Protein AF-A0A0J7KTN0-F1 (afdb_monomer_lite)

Organism: Lasius niger (NCBI:txid67767)

Structure (mmCIF, N/CA/C/O backbone):
data_AF-A0A0J7KTN0-F1
#
_entry.id   AF-A0A0J7KTN0-F1
#
loop_
_atom_site.group_PDB
_atom_site.id
_atom_site.type_symbol
_atom_site.label_atom_id
_atom_site.label_alt_id
_atom_site.label_comp_id
_atom_site.label_asym_id
_atom_site.label_entity_id
_atom_site.label_seq_id
_atom_site.pdbx_PDB_ins_code
_atom_site.Cartn_x
_atom_site.Cartn_y
_atom_site.Cartn_z
_atom_site.occupancy
_atom_site.B_iso_or_equiv
_atom_site.auth_seq_id
_atom_site.auth_comp_id
_atom_site.auth_asym_id
_atom_site.auth_atom_id
_atom_site.pdbx_PDB_model_num
ATOM 1 N N . MET A 1 1 ? 10.608 22.509 56.787 1.00 49.38 1 MET A N 1
ATOM 2 C CA . MET A 1 1 ? 11.156 21.910 55.552 1.00 49.38 1 MET A CA 1
ATOM 3 C C . MET A 1 1 ? 10.061 21.032 54.962 1.00 49.38 1 MET A C 1
ATOM 5 O O . MET A 1 1 ? 9.678 20.068 55.610 1.00 49.38 1 MET A O 1
ATOM 9 N N . VAL A 1 2 ? 9.468 21.419 53.831 1.00 57.19 2 VAL A N 1
ATOM 10 C CA . VAL A 1 2 ? 8.444 20.605 53.154 1.00 57.19 2 VAL A CA 1
ATOM 11 C C . VAL A 1 2 ? 9.187 19.510 52.393 1.00 57.19 2 VAL A C 1
ATOM 13 O O . VAL A 1 2 ? 10.051 19.826 51.582 1.00 57.19 2 VAL A O 1
ATOM 16 N N . ARG A 1 3 ? 8.917 18.237 52.689 1.00 60.72 3 ARG A N 1
ATOM 17 C CA . ARG A 1 3 ? 9.502 17.101 51.961 1.00 60.72 3 ARG A CA 1
ATOM 18 C C . ARG A 1 3 ? 8.468 16.576 50.969 1.00 60.72 3 ARG A C 1
ATOM 20 O O . ARG A 1 3 ? 7.307 16.430 51.343 1.00 60.72 3 ARG A O 1
ATOM 27 N N . SER A 1 4 ? 8.867 16.307 49.726 1.00 69.12 4 SER A N 1
ATOM 28 C CA . SER A 1 4 ? 7.984 15.635 48.769 1.00 69.12 4 SER A CA 1
ATOM 29 C C . SER A 1 4 ? 7.711 14.207 49.237 1.00 69.12 4 SER A C 1
ATOM 31 O O . SER A 1 4 ? 8.642 13.495 49.613 1.00 69.12 4 SER A O 1
ATOM 33 N N . ALA A 1 5 ? 6.454 13.773 49.180 1.00 80.31 5 ALA A N 1
ATOM 34 C CA . ALA A 1 5 ? 6.109 12.367 49.345 1.00 80.31 5 ALA A CA 1
ATOM 35 C C . ALA A 1 5 ? 6.344 11.650 48.007 1.00 80.31 5 ALA A C 1
ATOM 37 O O . ALA A 1 5 ? 5.484 11.676 47.125 1.00 80.31 5 ALA A O 1
ATOM 38 N N . ALA A 1 6 ? 7.538 11.084 47.845 1.00 84.06 6 ALA A N 1
ATOM 39 C CA . ALA A 1 6 ? 7.910 10.231 46.719 1.00 84.06 6 ALA A CA 1
ATOM 40 C C . ALA A 1 6 ? 7.864 8.757 47.139 1.00 84.06 6 ALA A C 1
ATOM 42 O O . ALA A 1 6 ? 8.011 8.443 48.323 1.00 84.06 6 ALA A O 1
ATOM 43 N N . TYR A 1 7 ? 7.620 7.873 46.181 1.00 88.00 7 TYR A N 1
ATOM 44 C CA . TYR A 1 7 ? 7.572 6.432 46.386 1.00 88.00 7 TYR A CA 1
ATOM 45 C C . TYR A 1 7 ? 8.026 5.717 45.120 1.00 88.00 7 TYR A C 1
ATOM 47 O O . TYR A 1 7 ? 7.717 6.155 44.015 1.00 88.00 7 TYR A O 1
ATOM 55 N N . ASP A 1 8 ? 8.694 4.586 45.306 1.00 89.88 8 ASP A N 1
ATOM 56 C CA . ASP A 1 8 ? 9.273 3.796 44.228 1.00 89.88 8 ASP A CA 1
ATOM 57 C C . ASP A 1 8 ? 8.765 2.354 44.310 1.00 89.88 8 ASP A C 1
ATOM 59 O O . ASP A 1 8 ? 8.598 1.793 45.397 1.00 89.88 8 ASP A O 1
ATOM 63 N N . LEU A 1 9 ? 8.521 1.742 43.154 1.00 88.31 9 LEU A N 1
ATOM 64 C CA . LEU A 1 9 ? 8.242 0.319 43.023 1.00 88.31 9 LEU A CA 1
ATOM 65 C C . LEU A 1 9 ? 9.536 -0.393 42.640 1.00 88.31 9 LEU A C 1
ATOM 67 O O . LEU A 1 9 ? 10.095 -0.149 41.571 1.00 88.31 9 LEU A O 1
ATOM 71 N N . VAL A 1 10 ? 9.990 -1.300 43.500 1.00 90.31 10 VAL A N 1
ATOM 72 C CA . VAL A 1 10 ? 11.227 -2.059 43.299 1.00 90.31 10 VAL A CA 1
ATOM 73 C C . VAL A 1 10 ? 10.896 -3.524 43.038 1.00 90.31 10 VAL A C 1
ATOM 75 O O . VAL A 1 10 ? 10.190 -4.154 43.824 1.00 90.31 10 VAL A O 1
ATOM 78 N N . LEU A 1 11 ? 11.436 -4.075 41.951 1.00 84.94 11 LEU A N 1
ATOM 79 C CA . LEU A 1 11 ? 11.338 -5.484 41.580 1.00 84.94 11 LEU A CA 1
ATOM 80 C C . LEU A 1 11 ? 12.749 -6.061 41.440 1.00 84.94 11 LEU A C 1
ATOM 82 O O . LEU A 1 11 ? 13.551 -5.561 40.657 1.00 84.94 11 LEU A O 1
ATOM 86 N N . ASN A 1 12 ? 13.061 -7.109 42.209 1.00 85.12 12 ASN A N 1
ATOM 87 C CA . ASN A 1 12 ? 14.360 -7.799 42.187 1.00 85.12 12 ASN A CA 1
ATOM 88 C C . ASN A 1 12 ? 15.580 -6.866 42.328 1.00 85.12 12 ASN A C 1
ATOM 90 O O . ASN A 1 12 ? 16.607 -7.069 41.689 1.00 85.12 12 ASN A O 1
ATOM 94 N N . GLY A 1 13 ? 15.467 -5.830 43.165 1.00 86.00 13 GLY A N 1
ATOM 95 C CA . GLY A 1 13 ? 16.542 -4.860 43.399 1.00 86.00 13 GLY A CA 1
ATOM 96 C C . GLY A 1 13 ? 16.632 -3.729 42.368 1.00 86.00 13 GLY A C 1
ATOM 97 O O . GLY A 1 13 ? 17.459 -2.838 42.536 1.00 86.00 13 GLY A O 1
ATOM 98 N N . TYR A 1 14 ? 15.763 -3.713 41.355 1.00 82.38 14 TYR A N 1
ATOM 99 C CA . TYR A 1 14 ? 15.671 -2.642 40.366 1.00 82.38 14 TYR A CA 1
ATOM 100 C C . TYR A 1 14 ? 14.410 -1.803 40.584 1.00 82.38 14 TYR A C 1
ATOM 102 O O . TYR A 1 14 ? 13.310 -2.335 40.720 1.00 82.38 14 TYR A O 1
ATOM 110 N N . GLU A 1 15 ? 14.552 -0.480 40.591 1.00 86.94 15 GLU A N 1
ATOM 111 C CA . GLU A 1 15 ? 13.424 0.459 40.593 1.00 86.94 15 GLU A CA 1
ATOM 112 C C . GLU A 1 15 ? 12.701 0.402 39.242 1.00 86.94 15 GLU A C 1
ATOM 114 O O . GLU A 1 15 ? 13.232 0.898 38.256 1.00 86.94 15 GLU A O 1
ATOM 119 N N . ILE A 1 16 ? 11.508 -0.185 39.167 1.00 88.38 16 ILE A N 1
ATOM 120 C CA . ILE A 1 16 ? 10.749 -0.354 37.914 1.00 88.38 16 ILE A CA 1
ATOM 121 C C . ILE A 1 16 ? 9.678 0.713 37.695 1.00 88.38 16 ILE A C 1
ATOM 123 O O . ILE A 1 16 ? 9.168 0.849 36.583 1.00 88.38 16 ILE A O 1
ATOM 127 N N . ALA A 1 17 ? 9.329 1.474 38.730 1.00 85.50 17 ALA A N 1
ATOM 128 C CA . ALA A 1 17 ? 8.441 2.615 38.601 1.00 85.50 17 ALA A CA 1
ATOM 129 C C . ALA A 1 17 ? 8.718 3.635 39.707 1.00 85.50 17 ALA A C 1
ATOM 131 O O . ALA A 1 17 ? 8.925 3.246 40.853 1.00 85.50 17 ALA A O 1
ATOM 132 N N . GLY A 1 18 ? 8.675 4.918 39.364 1.00 87.81 18 GLY A N 1
ATOM 133 C CA . GLY A 1 18 ? 8.868 6.021 40.303 1.00 87.81 18 GLY A CA 1
ATOM 134 C C . GLY A 1 18 ? 7.622 6.892 40.358 1.00 87.81 18 GLY A C 1
ATOM 135 O O . GLY A 1 18 ? 6.951 7.116 39.344 1.00 87.81 18 GLY A O 1
ATOM 136 N N . GLY A 1 19 ? 7.277 7.376 41.544 1.00 87.62 19 GLY A N 1
ATOM 137 C CA . GLY A 1 19 ? 6.054 8.128 41.761 1.00 87.62 19 GLY A CA 1
ATOM 138 C C . GLY A 1 19 ? 6.167 9.197 42.832 1.00 87.62 19 GLY A C 1
ATOM 139 O O . GLY A 1 19 ? 7.075 9.231 43.660 1.00 87.62 19 GLY A O 1
ATOM 140 N N . SER A 1 20 ? 5.221 10.130 42.800 1.00 88.62 20 SER A N 1
ATOM 141 C CA . SER A 1 20 ? 5.109 11.159 43.832 1.00 88.62 20 SER A CA 1
ATOM 142 C C . SER A 1 20 ? 3.677 11.628 44.008 1.00 88.62 20 SER A C 1
ATOM 144 O O . SER A 1 20 ? 2.864 11.616 43.078 1.00 88.62 20 SER A O 1
ATOM 146 N N . VAL A 1 21 ? 3.375 12.065 45.226 1.00 84.31 21 VAL A N 1
ATOM 147 C CA . VAL A 1 21 ? 2.181 12.852 45.517 1.00 84.31 21 VAL A CA 1
ATOM 148 C C . VAL A 1 21 ? 2.436 14.270 45.021 1.00 84.31 21 VAL A C 1
ATOM 150 O O . VAL A 1 21 ? 3.385 14.933 45.448 1.00 84.31 21 VAL A O 1
ATOM 153 N N . ARG A 1 22 ? 1.601 14.733 44.092 1.00 83.12 22 ARG A N 1
ATOM 154 C CA . ARG A 1 22 ? 1.709 16.085 43.538 1.00 83.12 22 ARG A CA 1
ATOM 155 C C . ARG A 1 22 ? 1.144 17.094 44.533 1.00 83.12 22 ARG A C 1
ATOM 157 O O . ARG A 1 22 ? 0.234 16.777 45.297 1.00 83.12 22 ARG A O 1
ATOM 164 N N . ILE A 1 23 ? 1.671 18.316 44.517 1.00 85.19 23 ILE A N 1
ATOM 165 C CA . ILE A 1 23 ? 1.160 19.403 45.357 1.00 85.19 23 ILE A CA 1
ATOM 166 C C . ILE A 1 23 ? -0.283 19.685 44.939 1.00 85.19 23 ILE A C 1
ATOM 168 O O . ILE A 1 23 ? -0.552 19.995 43.784 1.00 85.19 23 ILE A O 1
ATOM 172 N N . PHE A 1 24 ? -1.203 19.542 45.886 1.00 84.06 24 PHE A N 1
ATOM 173 C CA . PHE A 1 24 ? -2.637 19.773 45.694 1.00 84.06 24 PHE A CA 1
ATOM 174 C C . PHE A 1 24 ? -3.140 20.977 46.511 1.00 84.06 24 PHE A C 1
ATOM 176 O O . PHE A 1 24 ? -4.338 21.229 46.596 1.00 84.06 24 PHE A O 1
ATOM 183 N N . ASN A 1 25 ? -2.225 21.711 47.156 1.00 85.25 25 ASN A N 1
ATOM 184 C CA . ASN A 1 25 ? -2.532 22.832 48.035 1.00 85.25 25 ASN A CA 1
ATOM 185 C C . ASN A 1 25 ? -1.939 24.130 47.474 1.00 85.25 25 ASN A C 1
ATOM 187 O O . ASN A 1 25 ? -0.722 24.245 47.321 1.00 85.25 25 ASN A O 1
ATOM 191 N N . LYS A 1 26 ? -2.807 25.117 47.235 1.00 88.00 26 LYS A N 1
ATOM 192 C CA . LYS A 1 26 ? -2.440 26.425 46.682 1.00 88.00 26 LYS A CA 1
ATOM 193 C C . LYS A 1 26 ? -1.382 27.157 47.503 1.00 88.00 26 LYS A C 1
ATOM 195 O O . LYS A 1 26 ? -0.349 27.527 46.963 1.00 88.00 26 LYS A O 1
ATOM 200 N N . VAL A 1 27 ? -1.611 27.292 48.810 1.00 88.38 27 VAL A N 1
ATOM 201 C CA . VAL A 1 27 ? -0.705 28.006 49.727 1.00 88.38 27 VAL A CA 1
ATOM 202 C C . VAL A 1 27 ? 0.684 27.371 49.719 1.00 88.38 27 VAL A C 1
ATOM 204 O O . VAL A 1 27 ? 1.701 28.055 49.802 1.00 88.38 27 VAL A O 1
ATOM 207 N N . LEU A 1 28 ? 0.741 26.043 49.617 1.00 87.25 28 LEU A N 1
ATOM 208 C CA . LEU A 1 28 ? 2.000 25.326 49.514 1.00 87.25 28 LEU A CA 1
ATOM 209 C C . LEU A 1 28 ? 2.697 25.574 48.167 1.00 87.25 28 LEU A C 1
ATOM 211 O O . LEU A 1 28 ? 3.909 25.773 48.151 1.00 87.25 28 LEU A O 1
ATOM 215 N N . GLN A 1 29 ? 1.949 25.582 47.062 1.00 88.44 29 GLN A N 1
ATOM 216 C CA . GLN A 1 29 ? 2.489 25.859 45.730 1.00 88.44 29 GLN A CA 1
ATOM 217 C C . GLN A 1 29 ? 3.027 27.295 45.615 1.00 88.44 29 GLN A C 1
ATOM 219 O O . GLN A 1 29 ? 4.119 27.493 45.088 1.00 88.44 29 GLN A O 1
ATOM 224 N N . GLU A 1 30 ? 2.309 28.282 46.154 1.00 87.88 30 GLU A N 1
ATOM 225 C CA . GLU A 1 30 ? 2.726 29.692 46.177 1.00 87.88 30 GLU A CA 1
ATOM 226 C C . GLU A 1 30 ? 4.026 29.876 46.968 1.00 87.88 30 GLU A C 1
ATOM 228 O O . GLU A 1 30 ? 4.979 30.465 46.461 1.00 87.88 30 GLU A O 1
ATOM 233 N N . LYS A 1 31 ? 4.140 29.250 48.147 1.00 88.44 31 LYS A N 1
ATOM 234 C CA . LYS A 1 31 ? 5.395 29.236 48.920 1.00 88.44 31 LYS A CA 1
ATOM 235 C C . LYS A 1 31 ? 6.557 28.597 48.162 1.00 88.44 31 LYS A C 1
ATOM 237 O O . LYS A 1 31 ? 7.704 28.993 48.344 1.00 88.44 31 LYS A O 1
ATOM 242 N N . ILE A 1 32 ? 6.290 27.587 47.334 1.00 86.44 32 ILE A N 1
ATOM 243 C CA . ILE A 1 32 ? 7.327 26.973 46.498 1.00 86.44 32 ILE A CA 1
ATOM 244 C C . ILE A 1 32 ? 7.772 27.945 45.405 1.00 86.44 32 ILE A C 1
ATOM 246 O O . ILE A 1 32 ? 8.971 28.067 45.173 1.00 86.44 32 ILE A O 1
ATOM 250 N N . PHE A 1 33 ? 6.851 28.681 44.780 1.00 89.19 33 PHE A N 1
ATOM 251 C CA . PHE A 1 33 ? 7.206 29.719 43.811 1.00 89.19 33 PHE A CA 1
ATOM 252 C C . PHE A 1 33 ? 8.030 30.855 44.432 1.00 89.19 33 PHE A C 1
ATOM 254 O O . PHE A 1 33 ? 9.007 31.283 43.816 1.00 89.19 33 PHE A O 1
ATOM 261 N N . GLU A 1 34 ? 7.713 31.268 45.663 1.00 86.31 34 GLU A N 1
ATOM 262 C CA . GLU A 1 34 ? 8.521 32.228 46.429 1.00 86.31 34 GLU A CA 1
ATOM 263 C C . GLU A 1 34 ? 9.949 31.709 46.662 1.00 86.31 34 GLU A C 1
ATOM 265 O O . GLU A 1 34 ? 10.917 32.416 46.390 1.00 86.31 34 GLU A O 1
ATOM 270 N N . ILE A 1 35 ? 10.101 30.453 47.103 1.00 88.19 35 ILE A N 1
ATOM 271 C CA . ILE A 1 35 ? 11.418 29.827 47.330 1.00 88.19 35 ILE A CA 1
ATOM 272 C C . ILE A 1 35 ? 12.225 29.719 46.026 1.00 88.19 35 ILE A C 1
ATOM 274 O O . ILE A 1 35 ? 13.449 29.850 46.043 1.00 88.19 35 ILE A O 1
ATOM 278 N N . LEU A 1 36 ? 11.552 29.491 44.896 1.00 86.31 36 LEU A N 1
ATOM 279 C CA . LEU A 1 36 ? 12.167 29.437 43.568 1.00 86.31 36 LEU A CA 1
ATOM 280 C C . LEU A 1 36 ? 12.477 30.828 42.982 1.00 86.31 36 LEU A C 1
ATOM 282 O O . LEU A 1 36 ? 12.984 30.903 41.864 1.00 86.31 36 LEU A O 1
ATOM 286 N N . ASN A 1 37 ? 12.208 31.917 43.716 1.00 89.12 37 ASN A N 1
ATOM 287 C CA . ASN A 1 37 ? 12.382 33.305 43.272 1.00 89.12 37 ASN A CA 1
ATOM 288 C C . ASN A 1 37 ? 11.657 33.619 41.950 1.00 89.12 37 ASN A C 1
ATOM 290 O O . ASN A 1 37 ? 12.141 34.405 41.130 1.00 89.12 37 ASN A O 1
ATOM 294 N N . LEU A 1 38 ? 10.494 33.004 41.720 1.00 87.75 38 LEU A N 1
ATOM 295 C CA . LEU A 1 38 ? 9.679 33.315 40.550 1.00 87.75 38 LEU A CA 1
ATOM 296 C C . LEU A 1 38 ? 8.939 34.636 40.773 1.00 87.75 38 LEU A C 1
ATOM 298 O O . LEU A 1 38 ? 8.275 34.838 41.786 1.00 87.75 38 LEU A O 1
ATOM 302 N N . ASN A 1 39 ? 9.042 35.548 39.807 1.00 88.06 39 ASN A N 1
ATOM 303 C CA . ASN A 1 39 ? 8.317 36.816 39.845 1.00 88.06 39 ASN A CA 1
ATOM 304 C C . ASN A 1 39 ? 6.801 36.570 39.739 1.00 88.06 39 ASN A C 1
ATOM 306 O O . ASN A 1 39 ? 6.373 35.762 38.912 1.00 88.06 39 ASN A O 1
ATOM 310 N N . GLN A 1 40 ? 5.995 37.321 40.494 1.00 84.50 40 GLN A N 1
ATOM 311 C CA . GLN A 1 40 ? 4.532 37.221 40.477 1.00 84.50 40 GLN A CA 1
ATOM 312 C C . GLN A 1 40 ? 3.931 37.330 39.065 1.00 84.50 40 GLN A C 1
ATOM 314 O O . GLN A 1 40 ? 3.071 36.538 38.707 1.00 84.50 40 GLN A O 1
ATOM 319 N N . ASN A 1 41 ? 4.457 38.207 38.204 1.00 85.69 41 ASN A N 1
ATOM 320 C CA . ASN A 1 41 ? 4.001 38.323 36.814 1.00 85.69 41 ASN A CA 1
ATOM 321 C C . ASN A 1 41 ? 4.234 37.037 35.998 1.00 85.69 41 ASN A C 1
ATOM 323 O O . ASN A 1 41 ? 3.463 36.727 35.091 1.00 85.69 41 ASN A O 1
ATOM 327 N N . ILE A 1 42 ? 5.309 36.293 36.286 1.00 85.06 42 ILE A N 1
ATOM 328 C CA . ILE A 1 42 ? 5.601 35.002 35.640 1.00 85.06 42 ILE A CA 1
ATOM 329 C C . ILE A 1 42 ? 4.665 33.932 36.196 1.00 85.06 42 ILE A C 1
ATOM 331 O O . ILE A 1 42 ? 4.120 33.145 35.423 1.00 85.06 42 ILE A O 1
ATOM 335 N N . VAL A 1 43 ? 4.457 33.935 37.514 1.00 87.50 43 VAL A N 1
ATOM 336 C CA . VAL A 1 43 ? 3.534 33.025 38.197 1.00 87.50 43 VAL A CA 1
ATOM 337 C C . VAL A 1 43 ? 2.120 33.184 37.649 1.00 87.50 43 VAL A C 1
ATOM 339 O O . VAL A 1 43 ? 1.536 32.202 37.203 1.00 87.50 43 VAL A O 1
ATOM 342 N N . ASP A 1 44 ? 1.608 34.408 37.574 1.00 86.75 44 ASP A N 1
ATOM 343 C CA . ASP A 1 44 ? 0.256 34.683 37.092 1.00 86.75 44 ASP A CA 1
ATOM 344 C C . ASP A 1 44 ? 0.101 34.310 35.611 1.00 86.75 44 ASP A C 1
ATOM 346 O O . ASP A 1 44 ? -0.891 33.697 35.218 1.00 86.75 44 ASP A O 1
ATOM 350 N N . LYS A 1 45 ? 1.109 34.606 34.777 1.00 89.38 45 LYS A N 1
ATOM 351 C CA . LYS A 1 45 ? 1.045 34.341 33.333 1.00 89.38 45 LYS A CA 1
ATOM 352 C C . LYS A 1 45 ? 1.195 32.861 32.971 1.00 89.38 45 LYS A C 1
ATOM 354 O O . LYS A 1 45 ? 0.536 32.405 32.043 1.00 89.38 45 LYS A O 1
ATOM 359 N N . GLN A 1 46 ? 2.087 32.129 33.641 1.00 88.00 46 GLN A N 1
ATOM 360 C CA . GLN A 1 46 ? 2.400 30.735 33.290 1.00 88.00 46 GLN A CA 1
ATOM 361 C C . GLN A 1 46 ? 1.674 29.712 34.159 1.00 88.00 46 GLN A C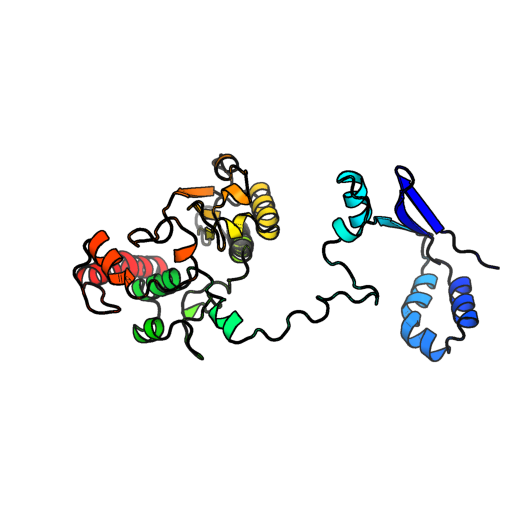 1
ATOM 363 O O . GLN A 1 46 ? 1.424 28.603 33.703 1.00 88.00 46 GLN A O 1
ATOM 368 N N . PHE A 1 47 ? 1.340 30.065 35.399 1.00 89.25 47 PHE A N 1
ATOM 369 C CA . PHE A 1 47 ? 0.763 29.150 36.383 1.00 89.25 47 PHE A CA 1
ATOM 370 C C . PHE A 1 47 ? -0.539 29.682 36.997 1.00 89.25 47 PHE A C 1
ATOM 372 O O . PHE A 1 47 ? -1.124 28.999 37.834 1.00 89.25 47 PHE A O 1
ATOM 379 N N . GLY A 1 48 ? -1.037 30.853 36.578 1.00 85.69 48 GLY A N 1
ATOM 380 C CA . GLY A 1 48 ? -2.271 31.443 37.105 1.00 85.69 48 GLY A CA 1
ATOM 381 C C . GLY A 1 48 ? -3.476 30.518 36.950 1.00 85.69 48 GLY A C 1
ATOM 382 O O . GLY A 1 48 ? -4.189 30.284 37.920 1.00 85.69 48 GLY A O 1
ATOM 383 N N . PHE A 1 49 ? -3.629 29.885 35.781 1.00 87.62 49 PHE A N 1
ATOM 384 C CA . PHE A 1 49 ? -4.686 28.891 35.543 1.00 87.62 49 PHE A CA 1
ATOM 385 C C . PHE A 1 49 ? -4.590 27.690 36.503 1.00 87.62 49 PHE A C 1
ATOM 387 O O . PHE A 1 49 ? -5.600 27.151 36.952 1.00 87.62 49 PHE A O 1
ATOM 394 N N . PHE A 1 50 ? -3.368 27.279 36.852 1.00 82.12 50 PHE A N 1
ATOM 395 C CA . PHE A 1 50 ? -3.102 26.157 37.749 1.00 82.12 50 PHE A CA 1
ATOM 396 C C . PHE A 1 50 ? -3.380 26.528 39.214 1.00 82.12 50 PHE A C 1
ATOM 398 O O . PHE A 1 50 ? -3.975 25.747 39.955 1.00 82.12 50 PHE A O 1
ATOM 405 N N . LEU A 1 51 ? -3.020 27.748 39.627 1.00 87.56 51 LEU A N 1
ATOM 406 C CA . LEU A 1 51 ? -3.346 28.283 40.952 1.00 87.56 51 LEU A CA 1
ATOM 407 C C . LEU A 1 51 ? -4.844 28.556 41.123 1.00 87.56 51 LEU A C 1
ATOM 409 O O . LEU A 1 51 ? -5.368 28.428 42.233 1.00 87.56 51 LEU A O 1
ATOM 413 N N . GLU A 1 52 ? -5.536 28.929 40.047 1.00 88.06 52 GLU A N 1
ATOM 414 C CA . GLU A 1 52 ? -6.989 29.073 40.038 1.00 88.06 52 GLU A CA 1
ATOM 415 C C . GLU A 1 52 ? -7.675 27.715 40.213 1.00 88.06 52 GLU A C 1
ATOM 417 O O . GLU A 1 52 ? -8.585 27.599 41.031 1.00 88.06 52 GLU A O 1
ATOM 422 N N . ALA A 1 53 ? -7.181 26.666 39.543 1.00 84.12 53 ALA A N 1
ATOM 423 C CA . ALA A 1 53 ? -7.710 25.307 39.664 1.00 84.12 53 ALA A CA 1
ATOM 424 C C . ALA A 1 53 ? -7.740 24.803 41.122 1.00 84.12 53 ALA A C 1
ATOM 426 O O . ALA A 1 53 ? -8.706 24.161 41.533 1.00 84.12 53 ALA A O 1
ATOM 427 N N . PHE A 1 54 ? -6.741 25.153 41.945 1.00 86.50 54 PHE A N 1
ATOM 428 C CA . PHE A 1 54 ? -6.743 24.799 43.370 1.00 86.50 54 PHE A CA 1
ATOM 429 C C . PHE A 1 54 ? -7.897 25.421 44.169 1.00 86.50 54 PHE A C 1
ATOM 431 O O . PHE A 1 54 ? -8.305 24.836 45.174 1.00 86.50 54 PHE A O 1
ATOM 438 N N . ASN A 1 55 ? -8.442 26.568 43.746 1.00 84.75 55 ASN A N 1
ATOM 439 C CA . ASN A 1 55 ? -9.572 27.208 44.431 1.00 84.75 55 ASN A CA 1
ATOM 440 C C . ASN A 1 55 ? -10.869 26.394 44.301 1.00 84.75 55 ASN A C 1
ATOM 442 O O . ASN A 1 55 ? -11.745 26.510 45.154 1.00 84.75 55 ASN A O 1
ATOM 446 N N . TYR A 1 56 ? -10.988 25.568 43.259 1.00 86.12 56 TYR A N 1
ATOM 447 C CA . TYR A 1 56 ? -12.164 24.728 43.016 1.00 86.12 56 TYR A CA 1
ATOM 448 C C . TYR A 1 56 ? -12.104 23.377 43.751 1.00 86.12 56 TYR A C 1
ATOM 450 O O . TYR A 1 56 ? -13.058 22.606 43.699 1.00 86.12 56 TYR A O 1
ATOM 458 N N . GLY A 1 57 ? -11.012 23.112 44.479 1.00 78.12 57 GLY A N 1
ATOM 459 C CA . GLY A 1 57 ? -10.791 21.877 45.226 1.00 78.12 57 GLY A CA 1
ATOM 460 C C . GLY A 1 57 ? -10.176 20.782 44.357 1.00 78.12 57 GLY A C 1
ATOM 461 O O . GLY A 1 57 ? -10.842 20.187 43.516 1.00 78.12 57 GLY A O 1
ATOM 462 N N . ILE A 1 58 ? -8.896 20.481 44.596 1.00 78.69 58 ILE A N 1
ATOM 463 C CA . ILE A 1 58 ? -8.194 19.371 43.941 1.00 78.69 58 ILE A CA 1
ATOM 464 C C . ILE A 1 58 ? -7.980 18.258 44.971 1.00 78.69 58 ILE A C 1
ATOM 466 O O . ILE A 1 58 ? -7.350 18.508 46.005 1.00 78.69 58 ILE A O 1
ATOM 470 N N . PRO A 1 59 ? -8.499 17.038 44.739 1.00 80.75 59 PRO A N 1
ATOM 471 C CA . PRO A 1 59 ? -8.255 15.928 45.645 1.00 80.75 59 PRO A CA 1
ATOM 472 C C . PRO A 1 59 ? -6.759 15.573 45.660 1.00 80.75 59 PRO A C 1
ATOM 474 O O . PRO A 1 59 ? -6.086 15.702 44.633 1.00 80.75 59 PRO A O 1
ATOM 477 N N . PRO A 1 60 ? -6.216 15.093 46.794 1.00 81.75 60 PRO A N 1
ATOM 478 C CA . PRO A 1 60 ? -4.861 14.567 46.832 1.00 81.75 60 PRO A CA 1
ATOM 479 C C . PRO A 1 60 ? -4.682 13.483 45.768 1.00 81.75 60 PRO A C 1
ATOM 481 O O . PRO A 1 60 ? -5.361 12.459 45.778 1.00 81.75 60 PRO A O 1
ATOM 484 N N . HIS A 1 61 ? -3.757 13.727 44.851 1.00 79.31 61 HIS A N 1
ATOM 485 C CA . HIS A 1 61 ? -3.437 12.830 43.749 1.00 79.31 61 HIS A CA 1
ATOM 486 C C . HIS A 1 61 ? -1.951 12.493 43.740 1.00 79.31 61 HIS A C 1
ATOM 488 O O . HIS A 1 61 ? -1.085 13.318 44.062 1.00 79.31 61 HIS A O 1
ATOM 494 N N . ALA A 1 62 ? -1.665 11.260 43.351 1.00 82.56 62 ALA A N 1
ATOM 495 C CA . ALA A 1 62 ? -0.323 10.754 43.187 1.00 82.56 62 ALA A CA 1
ATOM 496 C C . ALA A 1 62 ? -0.238 10.036 41.842 1.00 82.56 62 ALA A C 1
ATOM 498 O O . ALA A 1 62 ? -1.206 9.415 41.409 1.00 82.56 62 ALA A O 1
ATOM 499 N N . GLY A 1 63 ? 0.904 10.161 41.176 1.00 81.50 63 GLY A N 1
ATOM 500 C CA . GLY A 1 63 ? 1.171 9.466 39.922 1.00 81.50 63 GLY A CA 1
ATOM 501 C C . GLY A 1 63 ? 2.376 8.558 40.079 1.00 81.50 63 GLY A C 1
ATOM 502 O O . GLY A 1 63 ? 3.338 8.943 40.744 1.00 81.50 63 GLY A O 1
ATOM 503 N N . ILE A 1 64 ? 2.318 7.393 39.440 1.00 83.94 64 ILE A N 1
ATOM 504 C CA . ILE A 1 64 ? 3.441 6.475 39.284 1.00 83.94 64 ILE A CA 1
ATOM 505 C C . ILE A 1 64 ? 3.706 6.290 37.790 1.00 83.94 64 ILE A C 1
ATOM 507 O O . ILE A 1 64 ? 2.767 6.123 37.013 1.00 83.94 64 ILE A O 1
ATOM 511 N N . ALA A 1 65 ? 4.969 6.365 37.383 1.00 82.50 65 ALA A N 1
ATOM 512 C CA . ALA A 1 65 ? 5.388 6.142 36.007 1.00 82.50 65 ALA A CA 1
ATOM 513 C C . ALA A 1 65 ? 6.253 4.886 35.949 1.00 82.50 65 ALA A C 1
ATOM 515 O O . ALA A 1 65 ? 7.266 4.796 36.643 1.00 82.50 65 ALA A O 1
ATOM 516 N N . PHE A 1 66 ? 5.847 3.921 35.126 1.00 84.19 66 PHE A N 1
ATOM 517 C CA . PHE A 1 66 ? 6.627 2.713 34.887 1.00 84.19 66 PHE A CA 1
ATOM 518 C C . PHE A 1 66 ? 7.786 3.013 33.941 1.00 84.19 66 PHE A C 1
ATOM 520 O O . PHE A 1 66 ? 7.594 3.580 32.866 1.00 84.19 66 PHE A O 1
ATOM 527 N N . GLY A 1 67 ? 8.987 2.592 34.327 1.00 84.19 67 GLY A N 1
ATOM 528 C CA . GLY A 1 67 ? 10.140 2.556 33.438 1.00 84.19 67 GLY A CA 1
ATOM 529 C C . GLY A 1 67 ? 10.049 1.323 32.552 1.00 84.19 67 GLY A C 1
ATOM 530 O O . GLY A 1 67 ? 10.652 0.301 32.881 1.00 84.19 67 GLY A O 1
ATOM 531 N N . LEU A 1 68 ? 9.281 1.406 31.460 1.00 85.19 68 LEU A N 1
ATOM 532 C CA . LEU A 1 68 ? 9.043 0.279 30.552 1.00 85.19 68 LEU A CA 1
ATOM 533 C C . LEU A 1 68 ? 10.361 -0.343 30.077 1.00 85.19 68 LEU A C 1
ATOM 535 O O . LEU A 1 68 ? 10.521 -1.554 30.165 1.00 85.19 68 LEU A O 1
ATOM 539 N N . ASP A 1 69 ? 11.345 0.474 29.703 1.00 82.50 69 ASP A N 1
ATOM 540 C CA . ASP A 1 69 ? 12.647 -0.016 29.239 1.00 82.50 69 ASP A CA 1
ATOM 541 C C . ASP A 1 69 ? 13.364 -0.845 30.311 1.00 82.50 69 ASP A C 1
ATOM 543 O O . ASP A 1 69 ? 13.989 -1.862 30.021 1.00 82.50 69 ASP A O 1
ATOM 547 N N . ARG A 1 70 ? 13.244 -0.446 31.581 1.00 82.31 70 ARG A N 1
ATOM 548 C CA . ARG A 1 70 ? 13.844 -1.164 32.710 1.00 82.31 70 ARG A CA 1
ATOM 549 C C . ARG A 1 70 ? 13.076 -2.435 33.048 1.00 82.31 70 ARG A C 1
ATOM 551 O O . ARG A 1 70 ? 13.681 -3.422 33.449 1.00 82.31 70 ARG A O 1
ATOM 558 N N . PHE A 1 71 ? 11.761 -2.423 32.866 1.00 86.38 71 PHE A N 1
ATOM 559 C CA . PHE A 1 71 ? 10.946 -3.624 32.976 1.00 86.38 71 PHE A CA 1
ATOM 560 C C . PHE A 1 71 ? 11.335 -4.646 31.898 1.00 86.38 71 PHE A C 1
ATOM 562 O O . PHE A 1 71 ? 11.586 -5.804 32.222 1.00 86.38 71 PHE A O 1
ATOM 569 N N . ILE A 1 72 ? 11.500 -4.203 30.646 1.00 85.62 72 ILE A N 1
ATOM 570 C CA . ILE A 1 72 ? 11.989 -5.040 29.544 1.00 85.62 72 ILE A CA 1
ATOM 571 C C . ILE A 1 72 ? 13.414 -5.537 29.810 1.00 85.62 72 ILE A C 1
ATOM 573 O O . ILE A 1 72 ? 13.653 -6.726 29.651 1.00 85.62 72 ILE A O 1
ATOM 577 N N . MET A 1 73 ? 14.329 -4.688 30.294 1.00 88.88 73 MET A N 1
ATOM 578 C CA . MET A 1 73 ? 15.696 -5.084 30.679 1.00 88.88 73 MET A CA 1
ATOM 579 C C . MET A 1 73 ? 15.698 -6.274 31.651 1.00 88.88 73 MET A C 1
ATOM 581 O O . MET A 1 73 ? 16.464 -7.219 31.479 1.00 88.88 73 MET A O 1
ATOM 585 N N . ILE A 1 74 ? 14.825 -6.241 32.667 1.00 86.50 74 ILE A N 1
ATOM 586 C CA . ILE A 1 74 ? 14.693 -7.327 33.649 1.00 86.50 74 ILE A CA 1
ATOM 587 C C . ILE A 1 74 ? 14.133 -8.590 32.984 1.00 86.50 74 ILE A C 1
ATOM 589 O O . ILE A 1 74 ? 14.642 -9.680 33.236 1.00 86.50 74 ILE A O 1
ATOM 593 N N . LEU A 1 75 ? 13.111 -8.459 32.130 1.00 87.94 75 LEU A N 1
ATOM 594 C CA . LEU A 1 75 ? 12.511 -9.593 31.417 1.00 87.94 75 LEU A CA 1
ATOM 595 C C . LEU A 1 75 ? 13.482 -10.260 30.434 1.00 87.94 75 LEU A C 1
ATOM 597 O O . LEU A 1 75 ? 13.438 -11.477 30.274 1.00 87.94 75 LEU A O 1
ATOM 601 N N . THR A 1 76 ? 14.360 -9.486 29.796 1.00 86.12 76 THR A N 1
ATOM 602 C CA . THR A 1 76 ? 15.359 -9.987 28.841 1.00 86.12 76 THR A CA 1
ATOM 603 C C . THR A 1 76 ? 16.678 -10.387 29.502 1.00 86.12 76 THR A C 1
ATOM 605 O O . THR A 1 76 ? 17.584 -10.850 28.813 1.00 86.12 76 THR A O 1
ATOM 608 N N . ASN A 1 77 ? 16.794 -10.243 30.828 1.00 87.75 77 ASN A N 1
ATOM 609 C CA . ASN A 1 77 ? 18.020 -10.486 31.591 1.00 87.75 77 ASN A CA 1
ATOM 610 C C . ASN A 1 77 ? 19.233 -9.692 31.054 1.00 87.75 77 ASN A C 1
ATOM 612 O O . ASN A 1 77 ? 20.368 -10.175 31.078 1.00 87.75 77 ASN A O 1
ATOM 616 N N . SER A 1 78 ? 18.995 -8.474 30.557 1.00 83.88 78 SER A N 1
ATOM 617 C CA . SER A 1 78 ? 20.066 -7.555 30.169 1.00 83.88 78 SER A CA 1
ATOM 618 C C . SER A 1 78 ? 20.682 -6.889 31.405 1.00 83.88 78 SER A C 1
ATOM 620 O O . SER A 1 78 ? 20.011 -6.590 32.394 1.00 83.88 78 SER A O 1
ATOM 622 N N . SER A 1 79 ? 21.989 -6.633 31.342 1.00 83.31 79 SER A N 1
ATOM 623 C CA . SER A 1 79 ? 22.733 -5.905 32.372 1.00 83.31 79 SER A CA 1
ATOM 624 C C . SER A 1 79 ? 22.645 -4.381 32.220 1.00 83.31 79 SER A C 1
ATOM 626 O O . SER A 1 79 ? 23.075 -3.654 33.119 1.00 83.31 79 SER A O 1
ATOM 628 N N . SER A 1 80 ? 22.097 -3.885 31.107 1.00 80.62 80 SER A N 1
ATOM 629 C CA . SER A 1 80 ? 22.074 -2.471 30.745 1.00 80.62 80 SER A CA 1
ATOM 630 C C . SER A 1 80 ? 20.727 -2.078 30.145 1.00 80.62 80 SER A C 1
ATOM 632 O O . SER A 1 80 ? 20.311 -2.577 29.107 1.00 80.62 80 SER A O 1
ATOM 634 N N . ILE A 1 81 ? 20.083 -1.068 30.735 1.00 76.56 81 ILE A N 1
ATOM 635 C CA . ILE A 1 81 ? 18.832 -0.501 30.205 1.00 76.56 81 ILE A CA 1
ATOM 636 C C . ILE A 1 81 ? 18.996 0.038 28.773 1.00 76.56 81 ILE A C 1
ATOM 638 O O . ILE A 1 81 ? 18.028 0.132 28.033 1.00 76.56 81 ILE A O 1
ATOM 642 N N . ARG A 1 82 ? 20.222 0.374 28.345 1.00 71.06 82 ARG A N 1
ATOM 643 C CA . ARG A 1 82 ? 20.482 0.824 26.966 1.00 71.06 82 ARG A CA 1
ATOM 644 C C . ARG A 1 82 ? 20.194 -0.256 25.927 1.00 71.06 82 ARG A C 1
ATOM 646 O O . ARG A 1 82 ? 19.949 0.097 24.783 1.00 71.06 82 ARG A O 1
ATOM 653 N N . ASP A 1 83 ? 20.193 -1.523 26.330 1.00 73.88 83 ASP A N 1
ATOM 654 C CA . ASP A 1 83 ? 19.929 -2.648 25.435 1.00 73.88 83 ASP A CA 1
ATOM 655 C C . ASP A 1 83 ? 18.421 -2.865 25.222 1.00 73.88 83 ASP A C 1
ATOM 657 O O . ASP A 1 83 ? 18.023 -3.659 24.376 1.00 73.88 83 ASP A O 1
ATOM 661 N N . SER A 1 84 ? 17.575 -2.177 25.997 1.00 75.56 84 SER A N 1
ATOM 662 C CA . SER A 1 84 ? 16.112 -2.272 25.943 1.00 75.56 84 SER A CA 1
ATOM 663 C C . SER A 1 84 ? 15.408 -0.939 25.668 1.00 75.56 84 SER A C 1
ATOM 665 O O . SER A 1 84 ? 14.191 -0.934 25.497 1.00 75.56 84 SER A O 1
ATOM 667 N N . ILE A 1 85 ? 16.143 0.179 25.613 1.00 72.06 85 ILE A N 1
ATOM 668 C CA . ILE A 1 85 ? 15.604 1.492 25.238 1.00 72.06 85 ILE A CA 1
ATOM 669 C C . ILE A 1 85 ? 15.511 1.576 23.713 1.00 72.06 85 ILE A C 1
ATOM 671 O O . ILE A 1 85 ? 16.528 1.510 23.027 1.00 72.06 85 ILE A O 1
ATOM 675 N N . ALA A 1 86 ? 14.305 1.817 23.194 1.00 56.72 86 ALA A N 1
ATOM 676 C CA . ALA A 1 86 ? 14.064 1.965 21.754 1.00 56.72 86 ALA A CA 1
ATOM 677 C C . ALA A 1 86 ? 14.854 3.130 21.118 1.00 56.72 86 ALA A C 1
ATOM 679 O O . ALA A 1 86 ? 15.317 3.021 19.986 1.00 56.72 86 ALA A O 1
ATOM 680 N N . PHE A 1 87 ? 15.050 4.227 21.863 1.00 66.19 87 PHE A N 1
ATOM 681 C CA . PHE A 1 87 ? 15.761 5.432 21.411 1.00 66.19 87 PHE A CA 1
ATOM 682 C C . PHE A 1 87 ? 16.844 5.846 22.419 1.00 66.19 87 PHE A C 1
ATOM 684 O O . PHE A 1 87 ? 16.614 6.684 23.301 1.00 66.19 87 PHE A O 1
ATOM 691 N N . PRO A 1 88 ? 18.024 5.204 22.384 1.00 59.56 88 PRO A N 1
ATOM 692 C CA . PRO A 1 88 ? 19.047 5.424 23.392 1.00 59.56 88 PRO A CA 1
ATOM 693 C C . PRO A 1 88 ? 19.609 6.844 23.281 1.00 59.56 88 PRO A C 1
ATOM 695 O O . PRO A 1 88 ? 20.220 7.231 22.286 1.00 59.56 88 PRO A O 1
ATOM 698 N N . LYS A 1 89 ? 19.438 7.629 24.348 1.00 60.91 89 LYS A N 1
ATOM 699 C CA . LYS A 1 89 ? 20.064 8.949 24.466 1.00 60.91 89 LYS A CA 1
ATOM 700 C C . LYS A 1 89 ? 21.579 8.804 24.561 1.00 60.91 89 LYS A C 1
ATOM 702 O O . LYS A 1 89 ? 22.092 7.910 25.241 1.00 60.91 89 LYS A O 1
ATOM 707 N N . ASN A 1 90 ? 22.304 9.724 23.934 1.00 65.38 90 ASN A N 1
ATOM 708 C CA . ASN A 1 90 ? 23.751 9.791 24.099 1.00 65.38 90 ASN A CA 1
ATOM 709 C C . ASN A 1 90 ? 24.130 10.266 25.520 1.00 65.38 90 ASN A C 1
ATOM 711 O O . ASN A 1 90 ? 23.282 10.653 26.327 1.00 65.38 90 ASN A O 1
ATOM 715 N N . ASN A 1 91 ? 25.427 10.269 25.839 1.00 67.75 91 ASN A N 1
ATOM 716 C CA . ASN A 1 91 ? 25.921 10.703 27.154 1.00 67.75 91 ASN A CA 1
ATOM 717 C C . ASN A 1 91 ? 25.605 12.179 27.486 1.00 67.75 91 ASN A C 1
ATOM 719 O O . ASN A 1 91 ? 25.732 12.578 28.639 1.00 67.75 91 ASN A O 1
ATOM 723 N N . SER A 1 92 ? 25.180 12.978 26.504 1.00 66.94 92 SER A N 1
ATOM 724 C CA . SER A 1 92 ? 24.718 14.359 26.679 1.00 66.94 92 SER A CA 1
ATOM 725 C C . SER A 1 92 ? 23.202 14.461 26.906 1.00 66.94 92 SER A C 1
ATOM 727 O O . SER A 1 92 ? 22.675 15.567 26.974 1.00 66.94 92 SER A O 1
ATOM 729 N N . GLY A 1 93 ? 22.489 13.333 27.021 1.00 52.81 93 GLY A N 1
ATOM 730 C CA . GLY A 1 93 ? 21.040 13.300 27.238 1.00 52.81 93 GLY A CA 1
ATOM 731 C C . GLY A 1 93 ? 20.216 13.679 26.006 1.00 52.81 93 GLY A C 1
ATOM 732 O O . GLY A 1 93 ? 19.016 13.923 26.135 1.00 52.81 93 GLY A O 1
ATOM 733 N N . ILE A 1 94 ? 20.847 13.725 24.830 1.00 56.53 94 ILE A N 1
ATOM 734 C CA . ILE A 1 94 ? 20.208 14.060 23.558 1.00 56.53 94 ILE A CA 1
ATOM 735 C C . ILE A 1 94 ? 19.740 12.766 22.900 1.00 56.53 94 ILE A C 1
ATOM 737 O O . ILE A 1 94 ? 20.513 11.812 22.774 1.00 56.53 94 ILE A O 1
ATOM 741 N N . ASP A 1 95 ? 18.478 12.749 22.483 1.00 57.72 95 ASP A N 1
ATOM 742 C CA . ASP A 1 95 ? 17.964 11.739 21.566 1.00 57.72 95 ASP A CA 1
ATOM 743 C C . ASP A 1 95 ? 18.450 12.083 20.146 1.00 57.72 95 ASP A C 1
ATOM 745 O O . ASP A 1 95 ? 18.246 13.193 19.648 1.00 57.72 95 ASP A O 1
ATOM 749 N N . LEU A 1 96 ? 19.149 11.151 19.501 1.00 57.09 96 LEU A N 1
ATOM 750 C CA . LEU A 1 96 ? 19.717 11.362 18.168 1.00 57.09 96 LEU A CA 1
ATOM 751 C C . LEU A 1 96 ? 18.633 11.552 17.094 1.00 57.09 96 LEU A C 1
ATOM 753 O O . LEU A 1 96 ? 18.912 12.151 16.058 1.00 57.09 96 LEU A O 1
ATOM 757 N N . LEU A 1 97 ? 17.399 11.115 17.362 1.00 51.44 97 LEU A N 1
ATOM 758 C CA . LEU A 1 97 ? 16.254 11.259 16.467 1.00 51.44 97 LEU A CA 1
ATOM 759 C C . LEU A 1 97 ? 15.477 12.565 16.669 1.00 51.44 97 LEU A C 1
ATOM 761 O O . LEU A 1 97 ? 14.557 12.840 15.907 1.00 51.44 97 LEU A O 1
ATOM 765 N N . THR A 1 98 ? 15.847 13.424 17.629 1.00 54.00 98 THR A N 1
ATOM 766 C CA . THR A 1 98 ? 15.137 14.706 17.853 1.00 54.00 98 THR A CA 1
ATOM 767 C C . THR A 1 98 ? 15.216 15.664 16.651 1.00 54.00 98 THR A C 1
ATOM 769 O O . THR A 1 98 ? 14.433 16.603 16.564 1.00 54.00 98 THR A O 1
ATOM 772 N N . ASN A 1 99 ? 16.150 15.432 15.722 1.00 45.50 99 ASN A N 1
ATOM 773 C CA . ASN A 1 99 ? 16.280 16.176 14.464 1.00 45.50 99 ASN A CA 1
ATOM 774 C C . ASN A 1 99 ? 15.685 15.423 13.258 1.00 45.50 99 ASN A C 1
ATOM 776 O O . ASN A 1 99 ? 16.002 15.756 12.117 1.00 45.50 99 ASN A O 1
ATOM 780 N N . ALA A 1 100 ? 14.865 14.396 13.498 1.00 44.50 100 ALA A N 1
ATOM 781 C CA . ALA A 1 100 ? 14.139 13.686 12.458 1.00 44.50 100 ALA A CA 1
ATOM 782 C C . ALA A 1 100 ? 12.795 14.381 12.131 1.00 44.50 100 ALA A C 1
ATOM 784 O O . ALA A 1 100 ? 12.110 14.847 13.046 1.00 44.50 100 ALA A O 1
ATOM 785 N N . PRO A 1 101 ? 12.388 14.415 10.849 1.00 49.88 101 PRO A N 1
ATOM 786 C CA . PRO A 1 101 ? 13.160 13.946 9.702 1.00 49.88 101 PRO A CA 1
ATOM 787 C C . PRO A 1 101 ? 14.269 14.945 9.337 1.00 49.88 101 PRO A C 1
ATOM 789 O O . PRO A 1 101 ? 14.032 16.145 9.196 1.00 49.88 101 PRO A O 1
ATOM 792 N N . SER A 1 102 ? 15.491 14.439 9.166 1.00 51.47 102 SER A N 1
ATOM 793 C CA . SER A 1 102 ? 16.555 15.186 8.499 1.00 51.47 102 SER A CA 1
ATOM 794 C C . SER A 1 102 ? 16.228 15.308 7.011 1.00 51.47 102 SER A C 1
ATOM 796 O O . SER A 1 102 ? 15.453 14.513 6.476 1.00 51.47 102 SER A O 1
ATOM 798 N N . LEU A 1 103 ? 16.841 16.273 6.322 1.00 51.84 103 LEU A N 1
ATOM 799 C CA . LEU A 1 103 ? 16.801 16.299 4.860 1.00 51.84 103 LEU A CA 1
ATOM 800 C C . LEU A 1 103 ? 17.293 14.947 4.327 1.00 51.84 103 LEU A C 1
ATOM 802 O O . LEU A 1 103 ? 18.380 14.497 4.694 1.00 51.84 103 LEU A O 1
ATOM 806 N N . VAL A 1 104 ? 16.457 14.306 3.516 1.00 50.44 104 VAL A N 1
ATOM 807 C CA . VAL A 1 104 ? 16.769 13.047 2.840 1.00 50.44 104 VAL A CA 1
ATOM 808 C C . VAL A 1 104 ? 17.718 13.373 1.691 1.00 50.44 104 VAL A C 1
ATOM 810 O O . VAL A 1 104 ? 17.459 14.282 0.901 1.00 50.44 104 VAL A O 1
ATOM 813 N N . ASP A 1 105 ? 18.851 12.684 1.638 1.00 56.22 105 ASP A N 1
ATOM 814 C CA . ASP A 1 105 ? 19.836 12.834 0.564 1.00 56.22 105 ASP A CA 1
ATOM 815 C C . ASP A 1 105 ? 19.241 12.348 -0.777 1.00 56.22 105 ASP A C 1
ATOM 817 O O . ASP A 1 105 ? 18.425 11.432 -0.799 1.00 56.22 105 ASP A O 1
ATOM 821 N N . PHE A 1 106 ? 19.632 12.948 -1.908 1.00 57.25 106 PHE A N 1
ATOM 822 C CA . PHE A 1 106 ? 19.178 12.531 -3.244 1.00 57.25 106 PHE A CA 1
ATOM 823 C C . PHE A 1 106 ? 19.407 11.041 -3.523 1.00 57.25 106 PHE A C 1
ATOM 825 O O . PHE A 1 106 ? 18.564 10.405 -4.141 1.00 57.25 106 PHE A O 1
ATOM 832 N N . LYS A 1 107 ? 20.489 10.457 -3.008 1.00 49.12 107 LYS A N 1
ATOM 833 C CA . LYS A 1 107 ? 20.741 9.020 -3.101 1.00 49.12 107 LYS A CA 1
ATOM 834 C C . LYS A 1 107 ? 19.744 8.206 -2.270 1.00 49.12 107 LYS A C 1
ATOM 836 O O . LYS A 1 107 ? 19.295 7.159 -2.715 1.00 49.12 107 LYS A O 1
ATOM 841 N N . GLN A 1 108 ? 19.352 8.698 -1.094 1.00 43.88 108 GLN A N 1
ATOM 842 C CA . GLN A 1 108 ? 18.281 8.083 -0.306 1.00 43.88 108 GLN A CA 1
ATOM 843 C C . GLN A 1 108 ? 16.917 8.239 -0.993 1.00 43.88 108 GLN A C 1
ATOM 845 O O . GLN A 1 108 ? 16.110 7.323 -0.921 1.00 43.88 108 GLN A O 1
ATOM 850 N N . LEU A 1 109 ? 16.662 9.349 -1.699 1.00 50.66 109 LEU A N 1
ATOM 851 C CA . LEU A 1 109 ? 15.471 9.513 -2.545 1.00 50.66 109 LEU A CA 1
ATOM 852 C C . LEU A 1 109 ? 15.463 8.528 -3.729 1.00 50.66 109 LEU A C 1
ATOM 854 O O . LEU A 1 109 ? 14.408 7.985 -4.053 1.00 50.66 109 LEU A O 1
ATOM 858 N N . ASP A 1 110 ? 16.621 8.251 -4.330 1.00 45.34 110 ASP A N 1
ATOM 859 C CA . ASP A 1 110 ? 16.766 7.224 -5.371 1.00 45.34 110 ASP A CA 1
ATOM 860 C C . ASP A 1 110 ? 16.526 5.807 -4.807 1.00 45.34 110 ASP A C 1
ATOM 862 O O . ASP A 1 110 ? 15.934 4.959 -5.478 1.00 45.34 110 ASP A O 1
ATOM 866 N N . GLU A 1 111 ? 16.930 5.565 -3.554 1.00 41.12 111 GLU A N 1
ATOM 867 C CA . GLU A 1 111 ? 16.724 4.316 -2.803 1.00 41.12 111 GLU A CA 1
ATOM 868 C C . GLU A 1 111 ? 15.311 4.184 -2.194 1.00 41.12 111 GLU A C 1
ATOM 870 O O . GLU A 1 111 ? 14.917 3.077 -1.826 1.00 41.12 111 GLU A O 1
ATOM 875 N N . LEU A 1 112 ? 14.485 5.247 -2.175 1.00 38.62 112 LEU A N 1
ATOM 876 C CA . LEU A 1 112 ? 13.036 5.194 -1.880 1.00 38.62 112 LEU A CA 1
ATOM 877 C C . LEU A 1 112 ? 12.251 4.511 -3.018 1.00 38.62 112 LEU A C 1
ATOM 879 O O . LEU A 1 112 ? 11.139 4.902 -3.396 1.00 38.62 112 LEU A O 1
ATOM 883 N N . ALA A 1 113 ? 12.819 3.463 -3.604 1.00 39.03 113 ALA A N 1
ATOM 884 C CA . ALA A 1 113 ? 12.156 2.504 -4.462 1.00 39.03 113 ALA A CA 1
ATOM 885 C C . ALA A 1 113 ? 11.094 1.743 -3.668 1.00 39.03 113 ALA A C 1
ATOM 887 O O . ALA A 1 113 ? 11.265 0.590 -3.287 1.00 39.03 113 ALA A O 1
ATOM 888 N N . GLY A 1 114 ? 9.996 2.435 -3.374 1.00 37.66 114 GLY A N 1
ATOM 889 C CA . GLY A 1 114 ? 8.883 1.885 -2.655 1.00 37.66 114 GLY A CA 1
ATOM 890 C C . GLY A 1 114 ? 7.574 1.971 -3.426 1.00 37.66 114 GLY A C 1
ATOM 891 O O . GLY A 1 114 ? 7.100 3.046 -3.751 1.00 37.66 114 GLY A O 1
ATOM 892 N N . HIS A 1 115 ? 6.947 0.867 -3.799 1.00 60.88 115 HIS A N 1
ATOM 893 C CA . HIS A 1 115 ? 7.554 -0.461 -4.017 1.00 60.88 115 HIS A CA 1
ATOM 894 C C . HIS A 1 115 ? 6.770 -1.215 -5.116 1.00 60.88 115 HIS A C 1
ATOM 896 O O . HIS A 1 115 ? 7.338 -2.033 -5.826 1.00 60.88 115 HIS A O 1
ATOM 902 N N . GLY A 1 116 ? 5.486 -0.868 -5.333 1.00 73.81 116 GLY A N 1
ATOM 903 C CA . GLY A 1 116 ? 4.627 -1.402 -6.407 1.00 73.81 116 GLY A CA 1
ATOM 904 C C . GLY A 1 116 ? 3.666 -0.385 -7.052 1.00 73.81 116 GLY A C 1
ATOM 905 O O . GLY A 1 116 ? 2.708 -0.782 -7.708 1.00 73.81 116 GLY A O 1
ATOM 906 N N . SER A 1 117 ? 3.888 0.927 -6.888 1.00 88.50 117 SER A N 1
ATOM 907 C CA . SER A 1 117 ? 3.022 1.998 -7.433 1.00 88.50 117 SER A CA 1
ATOM 908 C C . SER A 1 117 ? 2.888 1.963 -8.959 1.00 88.50 117 SER A C 1
ATOM 910 O O . SER A 1 117 ? 1.822 2.259 -9.497 1.00 88.50 117 SER A O 1
ATOM 912 N N . ALA A 1 118 ? 3.928 1.499 -9.657 1.00 90.25 118 ALA A N 1
ATOM 913 C CA . ALA A 1 118 ? 3.903 1.280 -11.100 1.00 90.25 118 ALA A CA 1
ATOM 914 C C . ALA A 1 118 ? 2.754 0.352 -11.545 1.00 90.25 118 ALA A C 1
ATOM 916 O O . ALA A 1 118 ? 2.162 0.581 -12.601 1.00 90.25 118 ALA A O 1
ATOM 917 N N . LEU A 1 119 ? 2.388 -0.653 -10.735 1.00 90.12 119 LEU A N 1
ATOM 918 C CA . LEU A 1 119 ? 1.238 -1.520 -11.010 1.00 90.12 119 LEU A CA 1
ATOM 919 C C . LEU A 1 119 ? -0.076 -0.736 -10.934 1.00 90.12 119 LEU A C 1
ATOM 921 O O . LEU A 1 119 ? -0.901 -0.846 -11.839 1.00 90.12 119 LEU A O 1
ATOM 925 N N . LEU A 1 120 ? -0.255 0.073 -9.885 1.00 91.12 120 LEU A N 1
ATOM 926 C CA . LEU A 1 120 ? -1.459 0.883 -9.698 1.00 91.12 120 LEU A CA 1
ATOM 927 C C . LEU A 1 120 ? -1.657 1.851 -10.869 1.00 91.12 120 LEU A C 1
ATOM 929 O O . LEU A 1 120 ? -2.722 1.845 -11.482 1.00 91.12 120 LEU A O 1
ATOM 933 N N . TYR A 1 121 ? -0.630 2.625 -11.230 1.00 94.81 121 TYR A N 1
ATOM 934 C CA . TYR A 1 121 ? -0.726 3.578 -12.342 1.00 94.81 121 TYR A CA 1
ATOM 935 C C . TYR A 1 121 ? -0.982 2.885 -13.681 1.00 94.81 121 TYR A C 1
ATOM 937 O O . TYR A 1 121 ? -1.794 3.363 -14.471 1.00 94.81 121 TYR A O 1
ATOM 945 N N . SER A 1 122 ? -0.363 1.722 -13.914 1.00 92.00 122 SER A N 1
ATOM 946 C CA . SER A 1 122 ? -0.623 0.923 -15.117 1.00 92.00 122 SER A CA 1
ATOM 947 C C . SER A 1 122 ? -2.085 0.473 -15.185 1.00 92.00 122 SER A C 1
ATOM 949 O O . SER A 1 122 ? -2.715 0.583 -16.234 1.00 92.00 122 SER A O 1
ATOM 951 N N . ILE A 1 123 ? -2.657 0.011 -14.067 1.00 90.88 123 ILE A N 1
ATOM 952 C CA . ILE A 1 123 ? -4.073 -0.375 -13.997 1.00 90.88 123 ILE A CA 1
ATOM 953 C C . ILE A 1 123 ? -4.975 0.838 -14.244 1.00 90.88 123 ILE A C 1
ATOM 955 O O . ILE A 1 123 ? -5.869 0.747 -15.082 1.00 90.88 123 ILE A O 1
ATOM 959 N N . LEU A 1 124 ? -4.740 1.962 -13.559 1.00 91.50 124 LEU A N 1
ATOM 960 C CA . LEU A 1 124 ? -5.560 3.175 -13.669 1.00 91.50 124 LEU A CA 1
ATOM 961 C C . LEU A 1 124 ? -5.568 3.736 -15.097 1.00 91.50 124 LEU A C 1
ATOM 963 O O . LEU A 1 124 ? -6.638 4.029 -15.634 1.00 91.50 124 LEU A O 1
ATOM 967 N N . TYR A 1 125 ? -4.403 3.786 -15.748 1.00 93.00 125 TYR A N 1
ATOM 968 C CA . TYR A 1 125 ? -4.287 4.107 -17.171 1.00 93.00 125 TYR A CA 1
ATOM 969 C C . TYR A 1 125 ? -5.153 3.176 -18.035 1.00 93.00 125 TYR A C 1
ATOM 971 O O . TYR A 1 125 ? -5.947 3.620 -18.864 1.00 93.00 125 TYR A O 1
ATOM 979 N N . HIS A 1 126 ? -5.056 1.866 -17.806 1.00 89.38 126 HIS A N 1
ATOM 980 C CA . HIS A 1 126 ? -5.766 0.856 -18.587 1.00 89.38 126 HIS A CA 1
ATOM 981 C C . HIS A 1 126 ? -7.280 0.815 -18.372 1.00 89.38 126 HIS A C 1
ATOM 983 O O . HIS A 1 126 ? -8.014 0.436 -19.287 1.00 89.38 126 HIS A O 1
ATOM 989 N N . VAL A 1 127 ? -7.760 1.207 -17.193 1.00 86.88 127 VAL A N 1
ATOM 990 C CA . VAL A 1 127 ? -9.197 1.287 -16.894 1.00 86.88 127 VAL A CA 1
ATOM 991 C C . VAL A 1 127 ? -9.804 2.657 -17.221 1.00 86.88 127 VAL A C 1
ATOM 993 O O . VAL A 1 127 ? -10.991 2.867 -16.982 1.00 86.88 127 VAL A O 1
ATOM 996 N N . GLY A 1 128 ? -9.033 3.554 -17.843 1.00 86.06 128 GLY A N 1
ATOM 997 C CA . GLY A 1 128 ? -9.542 4.783 -18.452 1.00 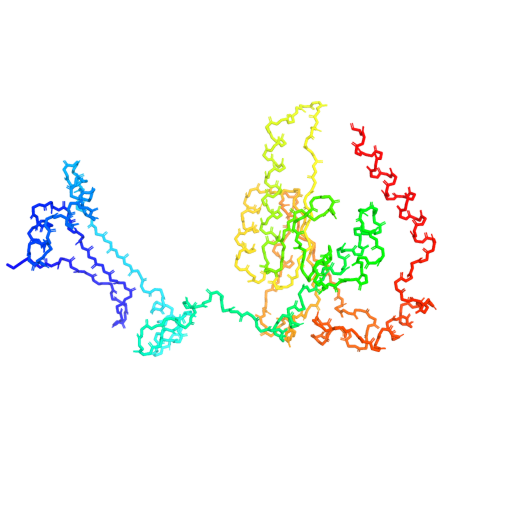86.06 128 GLY A CA 1
ATOM 998 C C . GLY A 1 128 ? -9.605 6.000 -17.532 1.00 86.06 128 GLY A C 1
ATOM 999 O O . GLY A 1 128 ? -10.366 6.920 -17.831 1.00 86.06 128 GLY A O 1
ATOM 1000 N N . TYR A 1 129 ? -8.828 6.023 -16.443 1.00 90.69 129 TYR A N 1
ATOM 1001 C CA . TYR A 1 129 ? -8.554 7.278 -15.734 1.00 90.69 129 TYR A CA 1
ATOM 1002 C C . TYR A 1 129 ? -7.733 8.225 -16.617 1.00 90.69 129 TYR A C 1
ATOM 1004 O O . TYR A 1 129 ? -7.150 7.800 -17.616 1.00 90.69 129 TYR A O 1
ATOM 1012 N N . ASP A 1 130 ? -7.699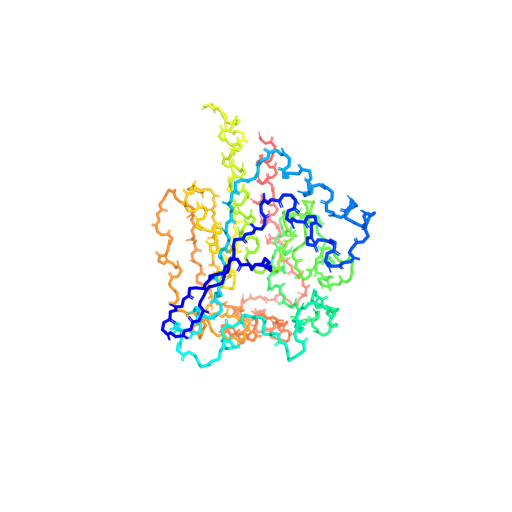 9.510 -16.256 1.00 92.69 130 ASP A N 1
ATOM 1013 C CA . ASP A 1 130 ? -7.064 10.584 -17.036 1.00 92.69 130 ASP A CA 1
ATOM 1014 C C . ASP A 1 130 ? -5.527 10.560 -16.937 1.00 92.69 130 ASP A C 1
ATOM 1016 O O . ASP A 1 130 ? -4.887 11.522 -16.523 1.00 92.69 130 ASP A O 1
ATOM 1020 N N . TYR A 1 131 ? -4.944 9.419 -17.303 1.00 94.38 131 TYR A N 1
ATOM 1021 C CA . TYR A 1 131 ? -3.517 9.218 -17.497 1.00 94.38 131 TYR A CA 1
ATOM 1022 C C . TYR A 1 131 ? -3.213 9.109 -18.988 1.00 94.38 131 TYR A C 1
ATOM 1024 O O . TYR A 1 131 ? -3.898 8.423 -19.753 1.00 94.38 131 TYR A O 1
ATOM 1032 N N . LYS A 1 132 ? -2.118 9.731 -19.400 1.00 94.69 132 LYS A N 1
ATOM 1033 C CA . LYS A 1 132 ? -1.506 9.559 -20.712 1.00 94.69 132 LYS A CA 1
ATOM 1034 C C . LYS A 1 132 ? -0.365 8.561 -20.617 1.00 94.69 132 LYS A C 1
ATOM 1036 O O . LYS A 1 132 ? 0.204 8.319 -19.555 1.00 94.69 132 LYS A O 1
ATOM 1041 N N . ILE A 1 133 ? 0.021 8.004 -21.762 1.00 94.81 133 ILE A N 1
ATOM 1042 C CA . ILE A 1 133 ? 1.179 7.108 -21.808 1.00 94.81 133 ILE A CA 1
ATOM 1043 C C . ILE A 1 133 ? 2.473 7.856 -21.451 1.00 94.81 133 ILE A C 1
ATOM 1045 O O . ILE A 1 133 ? 3.397 7.266 -20.900 1.00 94.81 133 ILE A O 1
ATOM 1049 N N . GLU A 1 134 ? 2.527 9.164 -21.720 1.00 96.44 134 GLU A N 1
ATOM 1050 C CA . GLU A 1 134 ? 3.603 10.061 -21.294 1.00 96.44 134 GLU A CA 1
ATOM 1051 C C . GLU A 1 134 ? 3.721 10.133 -19.768 1.00 96.44 134 GLU A C 1
ATOM 1053 O O . GLU A 1 134 ? 4.836 10.080 -19.258 1.00 96.44 134 GLU A O 1
ATOM 1058 N N . ASP A 1 135 ? 2.604 10.130 -19.035 1.00 96.38 135 ASP A N 1
ATOM 1059 C CA . ASP A 1 135 ? 2.626 10.174 -17.569 1.00 96.38 135 ASP A CA 1
ATOM 1060 C C . ASP A 1 135 ? 3.260 8.903 -16.984 1.00 96.38 135 ASP A C 1
ATOM 1062 O O . ASP A 1 135 ? 3.993 8.963 -16.000 1.00 96.38 135 ASP A O 1
ATOM 1066 N N . LEU A 1 136 ? 3.053 7.739 -17.614 1.00 95.12 136 LEU A N 1
ATOM 1067 C CA . LEU A 1 136 ? 3.731 6.495 -17.218 1.00 95.12 136 LEU A CA 1
ATOM 1068 C C . LEU A 1 136 ? 5.235 6.522 -17.543 1.00 95.12 136 LEU A C 1
ATOM 1070 O O . LEU A 1 136 ? 6.039 5.951 -16.807 1.00 95.12 136 LEU A O 1
ATOM 1074 N N . LYS A 1 137 ? 5.631 7.197 -18.630 1.00 95.00 137 LYS A N 1
ATOM 1075 C CA . LYS A 1 137 ? 7.046 7.401 -19.006 1.00 95.00 137 LYS A CA 1
ATOM 1076 C C . LYS A 1 137 ? 7.757 8.411 -18.100 1.00 95.00 137 LYS A C 1
ATOM 1078 O O . LYS A 1 137 ? 8.988 8.402 -18.013 1.00 95.00 137 LYS A O 1
ATOM 1083 N N . ASP A 1 138 ? 6.990 9.263 -17.429 1.00 95.25 138 ASP A N 1
ATOM 1084 C CA . ASP A 1 138 ? 7.460 10.258 -16.469 1.00 95.25 138 ASP A CA 1
ATOM 1085 C C . ASP A 1 138 ? 7.349 9.784 -15.012 1.00 95.25 138 ASP A C 1
ATOM 1087 O O . ASP A 1 138 ? 7.443 10.585 -14.081 1.00 95.25 138 ASP A O 1
ATOM 1091 N N . PHE A 1 139 ? 7.223 8.470 -14.796 1.00 93.75 139 PHE A N 1
ATOM 1092 C CA . PHE A 1 139 ? 7.256 7.865 -13.467 1.00 93.75 139 PHE A CA 1
ATOM 1093 C C . PHE A 1 139 ? 8.452 8.360 -12.647 1.00 93.75 139 PHE A C 1
ATOM 1095 O O . PHE A 1 139 ? 9.597 8.309 -13.106 1.00 93.75 139 PHE A O 1
ATOM 1102 N N . ARG A 1 140 ? 8.172 8.830 -11.422 1.00 87.81 140 ARG A N 1
ATOM 1103 C CA . ARG A 1 140 ? 9.155 9.375 -10.464 1.00 87.81 140 ARG A CA 1
ATOM 1104 C C . ARG A 1 140 ? 9.901 10.634 -10.920 1.00 87.81 140 ARG A C 1
ATOM 1106 O O . ARG A 1 140 ? 10.914 10.987 -10.317 1.00 87.81 140 ARG A O 1
ATOM 1113 N N . LYS A 1 141 ? 9.425 11.338 -11.949 1.00 88.25 141 LYS A N 1
ATOM 1114 C CA . LYS A 1 141 ? 9.982 12.645 -12.325 1.00 88.25 141 LYS A CA 1
ATOM 1115 C C . LYS A 1 141 ? 9.314 13.774 -11.545 1.00 88.25 141 LYS A C 1
ATOM 1117 O O . LYS A 1 141 ? 8.181 13.653 -11.087 1.00 88.25 141 LYS A O 1
ATOM 1122 N N . ILE A 1 142 ? 10.042 14.880 -11.404 1.00 86.50 142 ILE A N 1
ATOM 1123 C CA . ILE A 1 142 ? 9.533 16.117 -10.800 1.00 86.50 142 ILE A CA 1
ATOM 1124 C C . ILE A 1 142 ? 8.277 16.566 -11.560 1.00 86.50 142 ILE A C 1
ATOM 1126 O O . ILE A 1 142 ? 8.254 16.503 -12.788 1.00 86.50 142 ILE A O 1
ATOM 1130 N N . ASP A 1 143 ? 7.257 17.002 -10.818 1.00 88.19 143 ASP A N 1
ATOM 1131 C CA . ASP A 1 143 ? 5.956 17.474 -11.319 1.00 88.19 143 ASP A CA 1
ATOM 1132 C C . ASP A 1 143 ? 5.125 16.433 -12.101 1.00 88.19 143 ASP A C 1
ATOM 1134 O O . ASP A 1 143 ? 4.115 16.777 -12.716 1.00 88.19 143 ASP A O 1
ATOM 1138 N N . SER A 1 144 ? 5.516 15.155 -12.060 1.00 92.50 144 SER A N 1
ATOM 1139 C CA . SER A 1 144 ? 4.746 14.060 -12.650 1.00 92.50 144 SER A CA 1
ATOM 1140 C C . SER A 1 144 ? 3.524 13.694 -11.803 1.00 92.50 144 SER A C 1
ATOM 1142 O O . SER A 1 144 ? 3.575 13.705 -10.574 1.00 92.50 144 SER A O 1
ATOM 1144 N N . VAL A 1 145 ? 2.444 13.272 -12.466 1.00 94.56 145 VAL A N 1
ATOM 1145 C CA . VAL A 1 145 ? 1.244 12.696 -11.826 1.00 94.56 145 VAL A CA 1
ATOM 1146 C C . VAL A 1 145 ? 1.414 11.217 -11.439 1.00 94.56 145 VAL A C 1
ATOM 1148 O O . VAL A 1 145 ? 0.483 10.586 -10.937 1.00 94.56 145 VAL A O 1
ATOM 1151 N N . THR A 1 146 ? 2.603 10.648 -11.664 1.00 94.44 146 THR A N 1
ATOM 1152 C CA . THR A 1 146 ? 2.993 9.287 -11.263 1.00 94.44 146 THR A CA 1
ATOM 1153 C C . THR A 1 146 ? 4.205 9.316 -10.307 1.00 94.44 146 THR A C 1
ATOM 1155 O O . THR A 1 146 ? 5.310 8.881 -10.662 1.00 94.44 146 THR A O 1
ATOM 1158 N N . PRO A 1 147 ? 4.039 9.855 -9.080 1.00 91.38 147 PRO A N 1
ATOM 1159 C CA . PRO A 1 147 ? 5.100 9.900 -8.073 1.00 91.38 147 PRO A CA 1
ATOM 1160 C C . PRO A 1 147 ? 5.578 8.504 -7.642 1.00 91.38 147 PRO A C 1
ATOM 1162 O O . PRO A 1 147 ? 5.019 7.469 -8.001 1.00 91.38 147 PRO A O 1
ATOM 1165 N N . GLY A 1 148 ? 6.664 8.455 -6.865 1.00 84.31 148 GLY A N 1
ATOM 1166 C CA . GLY A 1 148 ? 7.264 7.188 -6.428 1.00 84.31 148 GLY A CA 1
ATOM 1167 C C . GLY A 1 148 ? 6.334 6.313 -5.596 1.00 84.31 148 GLY A C 1
ATOM 1168 O O . GLY A 1 148 ? 6.378 5.090 -5.748 1.00 84.31 148 GLY A O 1
ATOM 1169 N N . HIS A 1 149 ? 5.452 6.940 -4.823 1.00 87.06 149 HIS A N 1
ATOM 1170 C CA . HIS A 1 149 ? 4.384 6.325 -4.046 1.00 87.06 149 HIS A CA 1
ATOM 1171 C C . HIS A 1 149 ? 3.052 6.999 -4.389 1.00 87.06 149 HIS A C 1
ATOM 1173 O O . HIS A 1 149 ? 3.068 8.176 -4.734 1.00 87.06 149 HIS A O 1
ATOM 1179 N N . PRO A 1 150 ? 1.904 6.305 -4.280 1.00 87.94 150 PRO A N 1
ATOM 1180 C CA . PRO A 1 150 ? 0.604 6.918 -4.528 1.00 87.94 150 PRO A CA 1
ATOM 1181 C C . PRO A 1 150 ? 0.386 8.144 -3.640 1.00 87.94 150 PRO A C 1
ATOM 1183 O O . PRO A 1 150 ? 0.568 8.066 -2.425 1.00 87.94 150 PRO A O 1
ATOM 1186 N N . GLU A 1 151 ? -0.038 9.247 -4.251 1.00 90.56 151 GLU A N 1
ATOM 1187 C CA . GLU A 1 151 ? -0.456 10.483 -3.590 1.00 90.56 151 GLU A CA 1
ATOM 1188 C C . GLU A 1 151 ? -1.935 10.723 -3.899 1.00 90.56 151 GLU A C 1
ATOM 1190 O O . GLU A 1 151 ? -2.387 10.454 -5.010 1.00 90.56 151 GLU A O 1
ATOM 1195 N N . TYR A 1 152 ? -2.698 11.189 -2.909 1.00 90.06 152 TYR A N 1
ATOM 1196 C CA . TYR A 1 152 ? -4.147 11.356 -3.030 1.00 90.06 152 TYR A CA 1
ATOM 1197 C C . TYR A 1 152 ? -4.530 12.283 -4.193 1.00 90.06 152 TYR A C 1
ATOM 1199 O O . TYR A 1 152 ? -4.221 13.475 -4.174 1.00 90.06 152 TYR A O 1
ATOM 1207 N N . ASP A 1 153 ? -5.289 11.739 -5.141 1.00 92.56 153 ASP A N 1
ATOM 1208 C CA . ASP A 1 153 ? -5.989 12.479 -6.185 1.00 92.56 153 ASP A CA 1
ATOM 1209 C C . ASP A 1 153 ? -7.169 11.642 -6.699 1.00 92.56 153 ASP A C 1
ATOM 1211 O O . ASP A 1 153 ? -7.015 10.710 -7.495 1.00 92.56 153 ASP A O 1
ATOM 1215 N N . LEU A 1 154 ? -8.381 11.996 -6.265 1.00 87.88 154 LEU A N 1
ATOM 1216 C CA . LEU A 1 154 ? -9.605 11.303 -6.676 1.00 87.88 154 LEU A CA 1
ATOM 1217 C C . LEU A 1 154 ? -9.859 11.360 -8.184 1.00 87.88 154 LEU A C 1
ATOM 1219 O O . LEU A 1 154 ? -10.455 10.433 -8.729 1.00 87.88 154 LEU A O 1
ATOM 1223 N N . LYS A 1 155 ? -9.423 12.419 -8.880 1.00 90.44 155 LYS A N 1
ATOM 1224 C CA . LYS A 1 155 ? -9.628 12.520 -10.336 1.00 90.44 155 LYS A CA 1
ATOM 1225 C C . LYS A 1 155 ? -8.794 11.493 -11.085 1.00 90.44 155 LYS A C 1
ATOM 1227 O O . LYS A 1 155 ? -9.195 11.044 -12.155 1.00 90.44 155 LYS A O 1
ATOM 1232 N N . LEU A 1 156 ? -7.662 11.124 -10.501 1.00 93.00 156 LEU A N 1
ATOM 1233 C CA . LEU A 1 156 ? -6.759 10.107 -11.010 1.00 93.00 156 LEU A CA 1
ATOM 1234 C C . LEU A 1 156 ? -7.031 8.723 -10.402 1.00 93.00 156 LEU A C 1
ATOM 1236 O O . LEU A 1 156 ? -6.383 7.757 -10.779 1.00 93.00 156 LEU A O 1
ATOM 1240 N N . GLY A 1 157 ? -8.014 8.593 -9.505 1.00 89.00 157 GLY A N 1
ATOM 1241 C CA . GLY A 1 157 ? -8.392 7.310 -8.905 1.00 89.00 157 GLY A CA 1
ATOM 1242 C C . GLY A 1 157 ? -7.509 6.871 -7.741 1.00 89.00 157 GLY A C 1
ATOM 1243 O O . GLY A 1 157 ? -7.500 5.689 -7.398 1.00 89.00 157 GLY A O 1
ATOM 1244 N N . VAL A 1 158 ? -6.770 7.799 -7.125 1.00 91.50 158 VAL A N 1
ATOM 1245 C CA . VAL A 1 158 ? -5.959 7.527 -5.934 1.00 91.50 158 VAL A CA 1
ATOM 1246 C C . VAL A 1 158 ? -6.686 8.028 -4.686 1.00 91.50 158 VAL A C 1
ATOM 1248 O O . VAL A 1 158 ? -6.715 9.220 -4.388 1.00 91.50 158 VAL A O 1
ATOM 1251 N N . GLU A 1 159 ? -7.259 7.087 -3.937 1.00 86.88 159 GLU A N 1
ATOM 1252 C CA . GLU A 1 159 ? -8.107 7.340 -2.758 1.00 86.88 159 GLU A CA 1
ATOM 1253 C C . GLU A 1 159 ? -7.335 7.803 -1.511 1.00 86.88 159 GLU A C 1
ATOM 1255 O O . GLU A 1 159 ? -7.914 8.381 -0.590 1.00 86.88 159 GLU A O 1
ATOM 1260 N N . MET A 1 160 ? -6.025 7.547 -1.443 1.00 86.94 160 MET A N 1
ATOM 1261 C CA . MET A 1 160 ? -5.187 7.905 -0.298 1.00 86.94 160 MET A CA 1
ATOM 1262 C C . MET A 1 160 ? -3.709 7.954 -0.692 1.00 86.94 160 MET A C 1
ATOM 1264 O O . MET A 1 160 ? -3.252 7.149 -1.501 1.00 86.94 160 MET A O 1
A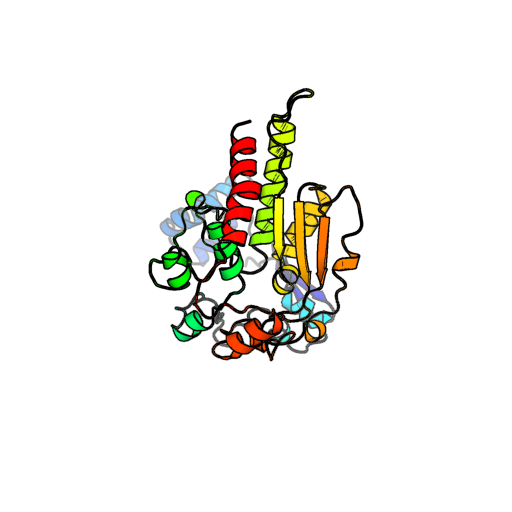TOM 1268 N N . ALA A 1 161 ? -2.951 8.848 -0.054 1.00 87.12 161 ALA A N 1
ATOM 1269 C CA . ALA A 1 161 ? -1.499 8.775 -0.073 1.00 87.12 161 ALA A CA 1
ATOM 1270 C C . ALA A 1 161 ? -0.986 7.589 0.768 1.00 87.12 161 ALA A C 1
ATOM 1272 O O . ALA A 1 161 ? -1.378 7.430 1.926 1.00 87.12 161 ALA A O 1
ATOM 1273 N N . THR A 1 162 ? -0.086 6.782 0.208 1.00 86.94 162 THR A N 1
ATOM 1274 C CA . THR A 1 162 ? 0.533 5.632 0.893 1.00 86.94 162 THR A CA 1
ATOM 1275 C C . THR A 1 162 ? 2.053 5.655 0.741 1.00 86.94 162 THR A C 1
ATOM 1277 O O . THR A 1 162 ? 2.612 6.569 0.147 1.00 86.94 162 THR A O 1
ATOM 1280 N N . GLY A 1 163 ? 2.739 4.644 1.270 1.00 82.94 163 GLY A N 1
ATOM 1281 C CA . GLY A 1 163 ? 4.1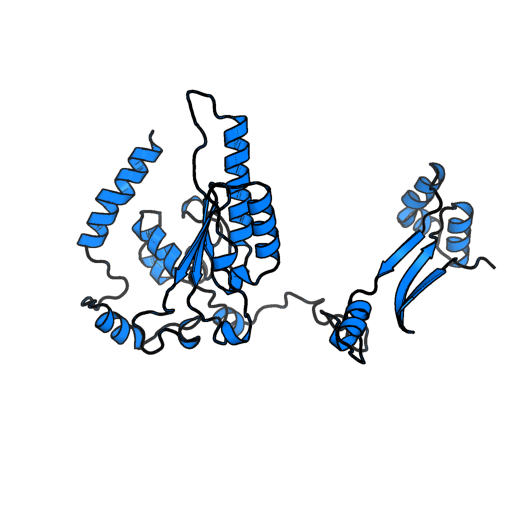90 4.490 1.160 1.00 82.94 163 GLY A CA 1
ATOM 1282 C C . GLY A 1 163 ? 4.847 4.122 2.479 1.00 82.94 163 GLY A C 1
ATOM 1283 O O . GLY A 1 163 ? 5.600 3.152 2.510 1.00 82.94 163 GLY A O 1
ATOM 1284 N N . PRO A 1 164 ? 4.501 4.791 3.591 1.00 84.25 164 PRO A N 1
ATOM 1285 C CA . PRO A 1 164 ? 4.745 4.226 4.905 1.00 84.25 164 PRO A CA 1
ATOM 1286 C C . PRO A 1 164 ? 3.890 2.961 5.053 1.00 84.25 164 PRO A C 1
ATOM 1288 O O . PRO A 1 164 ? 2.661 3.020 4.922 1.00 84.25 164 PRO A O 1
ATOM 1291 N N . LEU A 1 165 ? 4.551 1.825 5.275 1.00 83.62 165 LEU A N 1
ATOM 1292 C CA . LEU A 1 165 ? 3.912 0.514 5.362 1.00 83.62 165 LEU A CA 1
ATOM 1293 C C . LEU A 1 165 ? 2.814 0.503 6.438 1.00 83.62 165 LEU A C 1
ATOM 1295 O O . LEU A 1 165 ? 2.856 1.233 7.431 1.00 83.62 165 LEU A O 1
ATOM 1299 N N . GLY A 1 166 ? 1.767 -0.282 6.194 1.00 82.81 166 GLY A N 1
ATOM 1300 C CA . GLY A 1 166 ? 0.619 -0.451 7.089 1.00 82.81 166 GLY A CA 1
ATOM 1301 C C . GLY A 1 166 ? -0.417 0.683 7.080 1.00 82.81 166 GLY A C 1
ATOM 1302 O O . GLY A 1 166 ? -1.588 0.441 7.382 1.00 82.81 166 GLY A O 1
ATOM 1303 N N . GLN A 1 167 ? -0.057 1.903 6.658 1.00 87.94 167 GLN A N 1
ATOM 1304 C CA . GLN A 1 167 ? -0.991 3.044 6.632 1.00 87.94 167 GLN A CA 1
ATOM 1305 C C . GLN A 1 167 ? -2.180 2.816 5.691 1.00 87.94 167 GLN A C 1
ATOM 1307 O O . GLN A 1 167 ? -3.323 3.101 6.053 1.00 87.94 167 GLN A O 1
ATOM 1312 N N . GLY A 1 168 ? -1.928 2.260 4.500 1.00 87.56 168 GLY A N 1
ATOM 1313 C CA . GLY A 1 168 ? -2.980 1.973 3.520 1.00 87.56 168 GLY A CA 1
ATOM 1314 C C . GLY A 1 168 ? -4.014 0.974 4.046 1.00 87.56 168 GLY A C 1
ATOM 1315 O O . GLY A 1 168 ? -5.215 1.151 3.843 1.00 87.56 168 GLY A O 1
ATOM 1316 N N . LEU A 1 169 ? -3.571 -0.035 4.804 1.00 88.19 169 LEU A N 1
ATOM 1317 C CA . LEU A 1 169 ? -4.466 -1.007 5.430 1.00 88.19 169 LEU A CA 1
ATOM 1318 C C . LEU A 1 169 ? -5.302 -0.364 6.539 1.00 88.19 169 LEU A C 1
ATOM 1320 O O . LEU A 1 169 ? -6.518 -0.559 6.578 1.00 88.19 169 LEU A O 1
ATOM 1324 N N . ALA A 1 170 ? -4.690 0.443 7.407 1.00 89.31 170 ALA A N 1
ATOM 1325 C CA . ALA A 1 170 ? -5.420 1.160 8.449 1.00 89.31 170 ALA A CA 1
ATOM 1326 C C . ALA A 1 170 ? -6.495 2.096 7.867 1.00 89.31 170 ALA A C 1
ATOM 1328 O O . ALA A 1 170 ? -7.624 2.143 8.364 1.00 89.31 170 ALA A O 1
ATOM 1329 N N . ALA A 1 171 ? -6.190 2.783 6.767 1.00 90.62 171 ALA A N 1
ATOM 1330 C CA . ALA A 1 171 ? -7.168 3.607 6.070 1.00 90.62 171 ALA A CA 1
ATOM 1331 C C . ALA A 1 171 ? -8.287 2.785 5.421 1.00 90.62 171 ALA A C 1
ATOM 1333 O O . ALA A 1 171 ? -9.452 3.161 5.538 1.00 90.62 171 ALA A O 1
ATOM 1334 N N . ALA A 1 172 ? -7.972 1.635 4.817 1.00 91.50 172 ALA A N 1
ATOM 1335 C CA . ALA A 1 172 ? -8.979 0.721 4.279 1.00 91.50 172 ALA A CA 1
ATOM 1336 C C . ALA A 1 172 ? -9.951 0.225 5.368 1.00 91.50 172 ALA A C 1
ATOM 1338 O O . ALA A 1 172 ? -11.158 0.143 5.138 1.00 91.50 172 ALA A O 1
ATOM 1339 N N . VAL A 1 173 ? -9.462 -0.030 6.587 1.00 92.62 173 VAL A N 1
ATOM 1340 C CA . VAL A 1 173 ? -10.322 -0.317 7.750 1.00 92.62 173 VAL A CA 1
ATOM 1341 C C . VAL A 1 173 ? -11.259 0.859 8.047 1.00 92.62 173 VAL A C 1
ATOM 1343 O O . VAL A 1 173 ? -12.454 0.650 8.266 1.00 92.62 173 VAL A O 1
ATOM 1346 N N . GLY A 1 174 ? -10.750 2.093 8.006 1.00 92.88 174 GLY A N 1
ATOM 1347 C CA . GLY A 1 174 ? -11.556 3.307 8.156 1.00 92.88 174 GLY A CA 1
ATOM 1348 C C . GLY A 1 174 ? -12.627 3.468 7.068 1.00 92.88 174 GLY A C 1
ATOM 1349 O O . GLY A 1 174 ? -13.773 3.789 7.383 1.00 92.88 174 GLY A O 1
ATOM 1350 N N . MET A 1 175 ? -12.291 3.188 5.807 1.00 92.38 175 MET A N 1
ATOM 1351 C CA . MET A 1 175 ? -13.231 3.224 4.678 1.00 92.38 175 MET A CA 1
ATOM 1352 C C . MET A 1 175 ? -14.334 2.167 4.823 1.00 92.38 175 MET A C 1
ATOM 1354 O O . MET A 1 175 ? -15.513 2.486 4.674 1.00 92.38 175 MET A O 1
ATOM 1358 N N . ALA A 1 176 ? -13.983 0.936 5.208 1.00 91.06 176 ALA A N 1
ATOM 1359 C CA . ALA A 1 176 ? -14.960 -0.126 5.451 1.00 91.06 176 ALA A CA 1
ATOM 1360 C C . ALA A 1 176 ? -15.889 0.197 6.636 1.00 91.06 176 ALA A C 1
ATOM 1362 O O . ALA A 1 176 ? -17.090 -0.080 6.592 1.00 91.06 176 ALA A O 1
ATOM 1363 N N . LEU A 1 177 ? -15.356 0.825 7.691 1.00 95.38 177 LEU A N 1
ATOM 1364 C CA . LEU A 1 177 ? -16.159 1.333 8.803 1.00 95.38 177 LEU A CA 1
ATOM 1365 C C . LEU A 1 177 ? -17.128 2.430 8.339 1.00 95.38 177 LEU A C 1
ATOM 1367 O O . LEU A 1 177 ? -18.292 2.420 8.743 1.00 95.38 177 LEU A O 1
ATOM 1371 N N . ALA A 1 178 ? -16.665 3.362 7.501 1.00 92.75 178 ALA A N 1
ATOM 1372 C CA . ALA A 1 178 ? -17.498 4.429 6.956 1.00 92.75 178 ALA A CA 1
ATOM 1373 C C . ALA A 1 178 ? -18.645 3.865 6.107 1.00 92.75 178 ALA A C 1
ATOM 1375 O O . ALA A 1 178 ? -19.791 4.270 6.300 1.00 92.75 178 ALA A O 1
ATOM 1376 N N . GLU A 1 179 ? -18.367 2.885 5.243 1.00 94.69 179 GLU A N 1
ATOM 1377 C CA . GLU A 1 179 ? -19.387 2.161 4.480 1.00 94.69 179 GLU A CA 1
ATOM 1378 C C . GLU A 1 179 ? -20.437 1.550 5.410 1.00 94.69 179 GLU A C 1
ATOM 1380 O O . GLU A 1 179 ? -21.625 1.844 5.270 1.00 94.69 179 GLU A O 1
ATOM 1385 N N . SER A 1 180 ? -20.001 0.789 6.419 1.00 92.50 180 SER A N 1
ATOM 1386 C CA . SER A 1 180 ? -20.902 0.099 7.349 1.00 92.50 180 SER A CA 1
ATOM 1387 C C . SER A 1 180 ? -21.757 1.078 8.156 1.00 92.50 180 SER A C 1
ATOM 1389 O O . SER A 1 180 ? -22.959 0.865 8.338 1.00 92.50 180 SER A O 1
ATOM 1391 N N . PHE A 1 181 ? -21.161 2.179 8.617 1.00 94.69 181 PHE A N 1
ATOM 1392 C CA . PHE A 1 181 ? -21.863 3.223 9.357 1.00 94.69 181 PHE A CA 1
ATOM 1393 C C . PHE A 1 181 ? -22.907 3.933 8.490 1.00 94.69 181 PHE A C 1
ATOM 1395 O O . PHE A 1 181 ? -24.059 4.092 8.904 1.00 94.69 181 PHE A O 1
ATOM 1402 N N . LEU A 1 182 ? -22.526 4.356 7.283 1.00 91.75 182 LEU A N 1
ATOM 1403 C CA . LEU A 1 182 ? -23.425 5.058 6.373 1.00 91.75 182 LEU A CA 1
ATOM 1404 C C . LEU A 1 182 ? -24.545 4.123 5.897 1.00 91.75 182 LEU A C 1
ATOM 1406 O O . LEU A 1 182 ? -25.708 4.529 5.899 1.00 91.75 182 LEU A O 1
ATOM 1410 N N . ALA A 1 183 ? -24.226 2.870 5.566 1.00 94.00 183 ALA A N 1
ATOM 1411 C CA . ALA A 1 183 ? -25.201 1.849 5.205 1.00 94.00 183 ALA A CA 1
ATOM 1412 C C . ALA A 1 183 ? -26.235 1.650 6.319 1.00 94.00 183 ALA A C 1
ATOM 1414 O O . ALA A 1 183 ? -27.433 1.703 6.052 1.00 94.00 183 ALA A O 1
ATOM 1415 N N . ALA A 1 184 ? -25.798 1.498 7.573 1.00 93.00 184 ALA A N 1
ATOM 1416 C CA . ALA A 1 184 ? -26.702 1.352 8.715 1.00 93.00 184 ALA A CA 1
ATOM 1417 C C . ALA A 1 184 ? -27.575 2.596 8.956 1.00 93.00 184 ALA A C 1
ATOM 1419 O O . ALA A 1 184 ? -28.705 2.480 9.426 1.00 93.00 184 ALA A O 1
ATOM 1420 N N . LYS A 1 185 ? -27.055 3.788 8.648 1.00 94.75 185 LYS A N 1
ATOM 1421 C CA . LYS A 1 185 ? -27.753 5.057 8.871 1.00 94.75 185 LYS A CA 1
ATOM 1422 C C . LYS A 1 185 ? -28.777 5.388 7.785 1.00 94.75 185 LYS A C 1
ATOM 1424 O O . LYS A 1 185 ? -29.797 6.001 8.097 1.00 94.75 185 LYS A O 1
ATOM 1429 N N . TYR A 1 186 ? -28.493 5.046 6.529 1.00 94.06 186 TYR A N 1
ATOM 1430 C CA . TYR A 1 186 ? -29.244 5.556 5.378 1.00 94.06 186 TYR A CA 1
ATOM 1431 C C . TYR A 1 186 ? -29.924 4.483 4.523 1.00 94.06 186 TYR A C 1
ATOM 1433 O O . TYR A 1 186 ? -30.869 4.821 3.807 1.00 94.06 186 TYR A O 1
ATOM 1441 N N . ASN A 1 187 ? -29.503 3.214 4.577 1.00 94.88 187 ASN A N 1
ATOM 1442 C CA . ASN A 1 187 ? -30.202 2.165 3.833 1.00 94.88 187 ASN A CA 1
ATOM 1443 C C . ASN A 1 187 ? -31.589 1.904 4.435 1.00 94.88 187 ASN A C 1
ATOM 1445 O O . ASN A 1 187 ? -31.791 1.962 5.646 1.00 94.88 187 ASN A O 1
ATOM 1449 N N . GLN A 1 188 ? -32.546 1.586 3.568 1.00 90.38 188 GLN A N 1
ATOM 1450 C CA . GLN A 1 188 ? -33.909 1.201 3.934 1.00 90.38 188 GLN A CA 1
ATOM 1451 C C . GLN A 1 188 ? -34.208 -0.202 3.395 1.00 90.38 188 GLN A C 1
ATOM 1453 O O . GLN A 1 188 ? -33.572 -0.646 2.439 1.00 90.38 188 GLN A O 1
ATOM 1458 N N . ASP A 1 189 ? -35.223 -0.879 3.939 1.00 83.12 189 ASP A N 1
ATOM 1459 C CA . ASP A 1 189 ? -35.553 -2.280 3.608 1.00 83.12 189 ASP A CA 1
ATOM 1460 C C . ASP A 1 189 ? -35.693 -2.571 2.103 1.00 83.12 189 ASP A C 1
ATOM 1462 O O . ASP A 1 189 ? -35.445 -3.689 1.656 1.00 83.12 189 ASP A O 1
ATOM 1466 N N . LYS A 1 190 ? -36.094 -1.574 1.306 1.00 82.12 190 LYS A N 1
ATOM 1467 C CA . LYS A 1 190 ? -36.305 -1.704 -0.147 1.00 82.12 190 LYS A CA 1
ATOM 1468 C C . LYS A 1 190 ? -35.248 -1.006 -1.006 1.00 82.12 190 LYS A C 1
ATOM 1470 O O . LYS A 1 190 ? -35.337 -1.089 -2.226 1.00 82.12 190 LYS A O 1
ATOM 1475 N N . SER A 1 191 ? -34.289 -0.304 -0.402 1.00 80.81 191 SER A N 1
ATOM 1476 C CA . SER A 1 191 ? -33.284 0.477 -1.128 1.00 80.81 191 SER A CA 1
ATOM 1477 C C . SER A 1 191 ? -31.980 0.546 -0.348 1.00 80.81 191 SER A C 1
ATOM 1479 O O . SER A 1 191 ? -31.904 1.178 0.709 1.00 80.81 191 SER A O 1
ATOM 1481 N N . LYS A 1 192 ? -30.936 -0.070 -0.902 1.00 86.62 192 LYS A N 1
ATOM 1482 C CA . LYS A 1 192 ? -29.571 0.064 -0.402 1.00 86.62 192 LYS A CA 1
ATOM 1483 C C . LYS A 1 192 ? -28.845 1.115 -1.228 1.00 86.62 192 LYS A C 1
ATOM 1485 O O . LYS A 1 192 ? -28.475 0.855 -2.364 1.00 86.62 192 LYS A O 1
ATOM 1490 N N . LEU A 1 193 ? -28.695 2.304 -0.658 1.00 87.75 193 LEU A N 1
ATOM 1491 C CA . LEU A 1 193 ? -27.966 3.409 -1.281 1.00 87.75 193 LEU A CA 1
ATOM 1492 C C . LEU A 1 193 ? -26.452 3.240 -1.117 1.00 87.75 193 LEU A C 1
ATOM 1494 O O . LEU A 1 193 ? -25.686 3.688 -1.960 1.00 87.75 193 LEU A O 1
ATOM 1498 N N . ILE A 1 194 ? -26.026 2.600 -0.027 1.00 92.19 194 ILE A N 1
ATOM 1499 C CA . ILE A 1 194 ? -24.621 2.356 0.295 1.00 92.19 194 ILE A CA 1
ATOM 1500 C C . ILE A 1 194 ? -24.428 0.847 0.408 1.00 92.19 194 ILE A C 1
ATOM 1502 O O . ILE A 1 194 ? -24.909 0.216 1.353 1.00 92.19 194 ILE A O 1
ATOM 1506 N N . ASP A 1 195 ? -23.795 0.261 -0.605 1.00 88.94 195 ASP A N 1
ATOM 1507 C CA . ASP A 1 195 ? -23.495 -1.169 -0.663 1.00 88.94 195 ASP A CA 1
ATOM 1508 C C . ASP A 1 195 ? -22.230 -1.403 -1.503 1.00 88.94 195 ASP A C 1
ATOM 1510 O O . ASP A 1 195 ? -22.307 -1.755 -2.677 1.00 88.94 195 ASP A O 1
ATOM 1514 N N . HIS A 1 196 ? -21.055 -1.144 -0.923 1.00 86.75 196 HIS A N 1
ATOM 1515 C CA . HIS A 1 196 ? -19.769 -1.328 -1.605 1.00 86.75 196 HIS A CA 1
ATOM 1516 C C . HIS A 1 196 ? -18.753 -2.064 -0.730 1.00 86.75 196 HIS A C 1
ATOM 1518 O O . HIS A 1 196 ? -18.913 -2.177 0.482 1.00 86.75 196 HIS A O 1
ATOM 1524 N N . TYR A 1 197 ? -17.720 -2.607 -1.369 1.00 87.56 197 TYR A N 1
ATOM 1525 C CA . TYR A 1 197 ? -16.613 -3.291 -0.706 1.00 87.56 197 TYR A CA 1
ATOM 1526 C C . TYR A 1 197 ? -15.385 -2.389 -0.660 1.00 87.56 197 TYR A C 1
ATOM 1528 O O . TYR A 1 197 ? -15.187 -1.558 -1.545 1.00 87.56 197 TYR A O 1
ATOM 1536 N N . THR A 1 198 ? -14.529 -2.615 0.331 1.00 89.81 198 THR A N 1
ATOM 1537 C CA . THR A 1 198 ? -13.192 -2.026 0.399 1.00 89.81 198 THR A CA 1
ATOM 1538 C C . THR A 1 198 ? -12.164 -3.125 0.177 1.00 89.81 198 THR A C 1
ATOM 1540 O O . THR A 1 198 ? -12.092 -4.075 0.959 1.00 89.81 198 THR A O 1
ATOM 1543 N N . TYR A 1 199 ? -11.369 -2.991 -0.881 1.00 85.88 199 TYR A N 1
ATOM 1544 C CA . TYR A 1 199 ? -10.252 -3.884 -1.179 1.00 85.88 199 TYR A CA 1
ATOM 1545 C C . TYR A 1 199 ? -8.939 -3.191 -0.836 1.00 85.88 199 TYR A C 1
ATOM 1547 O O . TYR A 1 199 ? -8.765 -2.016 -1.148 1.00 85.88 199 TYR A O 1
ATOM 1555 N N . VAL A 1 200 ? -8.009 -3.924 -0.233 1.00 89.00 200 VAL A N 1
ATOM 1556 C CA . VAL A 1 200 ? -6.650 -3.437 0.020 1.00 89.00 200 VAL A CA 1
ATOM 1557 C C . VAL A 1 200 ? -5.639 -4.524 -0.302 1.00 89.00 200 VAL A C 1
ATOM 1559 O O . VAL A 1 200 ? -5.804 -5.661 0.129 1.00 89.00 200 VAL A O 1
ATOM 1562 N N . LEU A 1 201 ? -4.614 -4.176 -1.078 1.00 87.19 201 LEU A N 1
ATOM 1563 C CA . LEU A 1 201 ? -3.448 -5.023 -1.311 1.00 87.19 201 LEU A CA 1
ATOM 1564 C C . LEU A 1 201 ? -2.393 -4.697 -0.251 1.00 87.19 201 LEU A C 1
ATOM 1566 O O . LEU A 1 201 ? -2.115 -3.522 -0.015 1.00 87.19 201 LEU A O 1
ATOM 1570 N N . CYS A 1 202 ? -1.817 -5.713 0.380 1.00 85.94 202 CYS A N 1
ATOM 1571 C CA . CYS A 1 202 ? -0.748 -5.554 1.358 1.00 85.94 202 CYS A CA 1
ATOM 1572 C C . CYS A 1 202 ? 0.346 -6.607 1.162 1.00 85.94 202 CYS A C 1
ATOM 1574 O O . CYS A 1 202 ? 0.107 -7.674 0.593 1.00 85.94 202 CYS A O 1
ATOM 1576 N N . SER A 1 203 ? 1.534 -6.301 1.664 1.00 86.50 203 SER A N 1
ATOM 1577 C CA . SER A 1 203 ? 2.718 -7.159 1.642 1.00 86.50 203 SER A CA 1
ATOM 1578 C C . SER A 1 203 ? 3.043 -7.724 3.030 1.00 86.50 203 SER A C 1
ATOM 1580 O O . SER A 1 203 ? 2.377 -7.415 4.022 1.00 86.50 203 SER A O 1
ATOM 1582 N N . ASP A 1 204 ? 4.119 -8.507 3.117 1.00 83.38 204 ASP A N 1
ATOM 1583 C CA . ASP A 1 204 ? 4.717 -8.926 4.387 1.00 83.38 204 ASP A CA 1
ATOM 1584 C C . ASP A 1 204 ? 5.077 -7.738 5.288 1.00 83.38 204 ASP A C 1
ATOM 1586 O O . ASP A 1 204 ? 4.805 -7.764 6.488 1.00 83.38 204 ASP A O 1
ATOM 1590 N N . GLY A 1 205 ? 5.665 -6.685 4.708 1.00 81.88 205 GLY A N 1
ATOM 1591 C CA . GLY A 1 205 ? 6.079 -5.492 5.447 1.00 81.88 205 GLY A CA 1
ATOM 1592 C C . GLY A 1 205 ? 4.892 -4.767 6.077 1.00 81.88 205 GLY A C 1
ATOM 1593 O O . GLY A 1 205 ? 4.929 -4.428 7.255 1.00 81.88 205 GLY A O 1
ATOM 1594 N N . ASP A 1 206 ? 3.791 -4.627 5.336 1.00 84.69 206 ASP A N 1
ATOM 1595 C CA . ASP A 1 206 ? 2.563 -4.031 5.869 1.00 84.69 206 ASP A CA 1
ATOM 1596 C C . ASP A 1 206 ? 2.022 -4.810 7.066 1.00 84.69 206 ASP A C 1
ATOM 1598 O O . ASP A 1 206 ? 1.571 -4.209 8.036 1.00 84.69 206 ASP A O 1
ATOM 1602 N N . LEU A 1 207 ? 2.056 -6.143 7.016 1.00 80.06 207 LEU A N 1
ATOM 1603 C CA . LEU A 1 207 ? 1.538 -6.986 8.090 1.00 80.06 207 LEU A CA 1
ATOM 1604 C C . LEU A 1 207 ? 2.428 -6.993 9.338 1.00 80.06 207 LEU A C 1
ATOM 1606 O O . LEU A 1 207 ? 1.919 -7.253 10.427 1.00 80.06 207 LEU A O 1
ATOM 1610 N N . GLN A 1 208 ? 3.719 -6.700 9.213 1.00 81.38 208 GLN A N 1
ATOM 1611 C CA . GLN A 1 208 ? 4.630 -6.604 10.357 1.00 81.38 208 GLN A CA 1
ATOM 1612 C C . GLN A 1 208 ? 4.483 -5.286 11.128 1.00 81.38 208 GLN A C 1
ATOM 1614 O O . GLN A 1 208 ? 4.844 -5.221 12.304 1.00 81.38 208 GLN A O 1
ATOM 1619 N N . GLU A 1 209 ? 3.917 -4.252 10.506 1.00 79.69 209 GLU A N 1
ATOM 1620 C CA . GLU A 1 209 ? 3.718 -2.957 11.150 1.00 79.69 209 GLU A CA 1
ATOM 1621 C C . GLU A 1 209 ? 2.671 -3.015 12.273 1.00 79.69 209 GLU A C 1
ATOM 1623 O O . GLU A 1 209 ? 1.568 -3.553 12.123 1.00 79.69 209 GLU A O 1
ATOM 1628 N N . GLY A 1 210 ? 2.983 -2.388 13.412 1.00 77.44 210 GLY A N 1
ATOM 1629 C CA . GLY A 1 210 ? 2.097 -2.372 14.584 1.00 77.44 210 GLY A CA 1
ATOM 1630 C C . GLY A 1 210 ? 0.726 -1.754 14.291 1.00 77.44 210 GLY A C 1
ATOM 1631 O O . GLY A 1 210 ? -0.300 -2.283 14.723 1.00 77.44 210 GLY A O 1
ATOM 1632 N N . ILE A 1 211 ? 0.692 -0.697 13.470 1.00 85.62 211 ILE A N 1
ATOM 1633 C CA . ILE A 1 211 ? -0.556 -0.038 13.056 1.00 85.62 211 ILE A CA 1
ATOM 1634 C C . ILE A 1 211 ? -1.500 -1.004 12.329 1.00 85.62 211 ILE A C 1
ATOM 1636 O O . ILE A 1 211 ? -2.714 -0.972 12.539 1.00 85.62 211 ILE A O 1
ATOM 1640 N N . THR A 1 212 ? 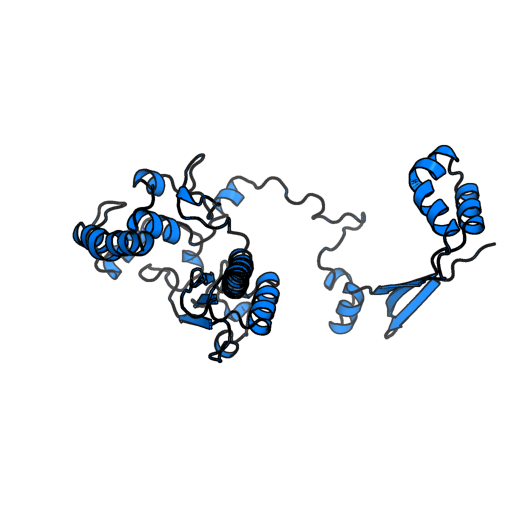-0.955 -1.914 11.522 1.00 84.81 212 THR A N 1
ATOM 1641 C CA . THR A 1 212 ? -1.740 -2.929 10.820 1.00 84.81 212 THR A CA 1
ATOM 1642 C C . THR A 1 212 ? -2.365 -3.907 11.800 1.00 84.81 212 THR A C 1
ATOM 1644 O O . THR A 1 212 ? -3.539 -4.253 11.667 1.00 84.81 212 THR A O 1
ATOM 1647 N N . GLN A 1 213 ? -1.614 -4.327 12.819 1.00 81.62 213 GLN A N 1
ATOM 1648 C CA . GLN A 1 213 ? -2.117 -5.239 13.844 1.00 81.62 213 GLN A CA 1
ATOM 1649 C C . GLN A 1 213 ? -3.260 -4.607 14.649 1.00 81.62 213 GLN A C 1
ATOM 1651 O O . GLN A 1 213 ? -4.285 -5.253 14.884 1.00 81.62 213 GLN A O 1
ATOM 1656 N N . GLU A 1 214 ? -3.128 -3.331 15.013 1.00 78.94 214 GLU A N 1
ATOM 1657 C CA . GLU A 1 214 ? -4.189 -2.565 15.673 1.00 78.94 214 GLU A CA 1
ATOM 1658 C C . GLU A 1 214 ? -5.439 -2.453 14.787 1.00 78.94 214 GLU A C 1
ATOM 1660 O O . GLU A 1 214 ? -6.550 -2.770 15.227 1.00 78.94 214 GLU A O 1
ATOM 1665 N N . ALA A 1 215 ? -5.258 -2.081 13.517 1.00 86.44 215 ALA A N 1
ATOM 1666 C CA . ALA A 1 215 ? -6.347 -1.901 12.564 1.00 86.44 215 ALA A CA 1
ATOM 1667 C C . ALA A 1 215 ? -7.089 -3.215 12.256 1.00 86.44 215 ALA A C 1
ATOM 1669 O O . ALA A 1 215 ? -8.321 -3.247 12.255 1.00 86.44 215 ALA A O 1
ATOM 1670 N N . LEU A 1 216 ? -6.372 -4.324 12.048 1.00 82.38 216 LEU A N 1
ATOM 1671 C CA . LEU A 1 216 ? -6.979 -5.640 11.814 1.00 82.38 216 LEU A CA 1
ATOM 1672 C C . LEU A 1 216 ? -7.692 -6.176 13.058 1.00 82.38 216 LEU A C 1
ATOM 1674 O O . LEU A 1 216 ? -8.765 -6.777 12.940 1.00 82.38 216 LEU A O 1
ATOM 1678 N N . SER A 1 217 ? -7.138 -5.937 14.250 1.00 79.44 217 SER A N 1
ATOM 1679 C CA . SER A 1 217 ? -7.799 -6.266 15.517 1.00 79.44 217 SER A CA 1
ATOM 1680 C C . SER A 1 217 ? -9.134 -5.524 15.644 1.00 79.44 217 SER A C 1
ATOM 1682 O O . SER A 1 217 ? -10.173 -6.145 15.896 1.00 79.44 217 SER A O 1
ATOM 1684 N N . PHE A 1 218 ? -9.134 -4.217 15.358 1.00 83.56 218 PHE A N 1
ATOM 1685 C CA . PHE A 1 218 ? -10.342 -3.396 15.301 1.00 83.56 218 PHE A CA 1
ATOM 1686 C C . PHE A 1 218 ? -11.345 -3.935 14.267 1.00 83.56 218 PHE A C 1
ATOM 1688 O O . PHE A 1 218 ? -12.498 -4.208 14.607 1.00 83.56 218 PHE A O 1
ATOM 1695 N N . ALA A 1 219 ? -10.914 -4.166 13.024 1.00 85.06 219 ALA A N 1
ATOM 1696 C CA . ALA A 1 219 ? -11.781 -4.652 11.950 1.00 85.06 219 ALA A CA 1
ATOM 1697 C C . ALA A 1 219 ? -12.423 -6.010 12.282 1.00 85.06 219 ALA A C 1
ATOM 1699 O O . ALA A 1 219 ? -13.604 -6.240 12.002 1.00 85.06 219 ALA A O 1
ATOM 1700 N N . GLY A 1 220 ? -11.661 -6.904 12.920 1.00 78.81 220 GLY A N 1
ATOM 1701 C CA . GLY A 1 220 ? -12.140 -8.197 13.397 1.00 78.81 220 GLY A CA 1
ATOM 1702 C C . GLY A 1 220 ? -13.143 -8.088 14.549 1.00 78.81 220 GLY A C 1
ATOM 1703 O O . GLY A 1 220 ? -14.105 -8.859 14.584 1.00 78.81 220 GLY A O 1
ATOM 1704 N N . HIS A 1 221 ? -12.943 -7.140 15.471 1.00 81.75 221 HIS A N 1
ATOM 1705 C CA . HIS A 1 221 ? -13.867 -6.864 16.575 1.00 81.75 221 HIS A CA 1
ATOM 1706 C C . HIS A 1 221 ? -15.208 -6.320 16.069 1.00 81.75 221 HIS A C 1
ATOM 1708 O O . HIS A 1 221 ? -16.264 -6.815 16.462 1.00 81.75 221 HIS A O 1
ATOM 1714 N N . PHE A 1 222 ? -15.160 -5.352 15.150 1.00 82.94 222 PHE A N 1
ATOM 1715 C CA . PHE A 1 222 ? -16.342 -4.699 14.582 1.00 82.94 222 PHE A CA 1
ATOM 1716 C C . PHE A 1 222 ? -16.973 -5.447 13.404 1.00 82.94 222 PHE A C 1
ATOM 1718 O O . PHE A 1 222 ? -17.979 -4.990 12.870 1.00 82.94 222 PHE A O 1
ATOM 1725 N N . LYS A 1 223 ? -16.432 -6.616 13.030 1.00 85.19 223 LYS A N 1
ATOM 1726 C CA . LYS A 1 223 ? -16.973 -7.482 11.972 1.00 85.19 223 LYS A CA 1
ATOM 1727 C C . LYS A 1 223 ? -17.168 -6.753 10.639 1.00 85.19 223 LYS A C 1
ATOM 1729 O O . LYS A 1 223 ? -18.217 -6.874 10.009 1.00 85.19 223 LYS A O 1
ATOM 1734 N N . LEU A 1 224 ? -16.149 -6.016 10.200 1.00 85.31 224 LEU A N 1
ATOM 1735 C CA . LEU A 1 224 ? -16.166 -5.300 8.920 1.00 85.31 224 LEU A CA 1
ATOM 1736 C C . LEU A 1 224 ? -16.094 -6.292 7.742 1.00 85.31 224 LEU A C 1
ATOM 1738 O O . LEU A 1 224 ? -15.052 -6.491 7.130 1.00 85.31 224 LEU A O 1
ATOM 1742 N N . ASN A 1 225 ? -17.204 -6.965 7.443 1.00 83.75 225 ASN A N 1
ATOM 1743 C CA . ASN A 1 225 ? -17.302 -8.076 6.488 1.00 83.75 225 ASN A CA 1
ATOM 1744 C C . ASN A 1 225 ? -17.199 -7.660 5.009 1.00 83.75 225 ASN A C 1
ATOM 1746 O O . ASN A 1 225 ? -17.107 -8.519 4.135 1.00 83.75 225 ASN A O 1
ATOM 1750 N N . LYS A 1 226 ? -17.219 -6.354 4.736 1.00 86.94 226 LYS A N 1
ATOM 1751 C CA . LYS A 1 226 ? -16.990 -5.761 3.412 1.00 86.94 226 LYS A CA 1
ATOM 1752 C C . LYS A 1 226 ? -15.554 -5.280 3.194 1.00 86.94 226 LYS A C 1
ATOM 1754 O O . LYS A 1 226 ? -15.246 -4.776 2.118 1.00 86.94 226 LYS A O 1
ATOM 1759 N N . LEU A 1 227 ? -14.677 -5.474 4.183 1.00 87.88 227 LEU A N 1
ATOM 1760 C CA . LEU A 1 227 ? -13.234 -5.327 4.027 1.00 87.88 227 LEU A CA 1
ATOM 1761 C C . LEU A 1 227 ? -12.630 -6.637 3.505 1.00 87.88 227 LEU A C 1
ATOM 1763 O O . LEU A 1 227 ? -12.776 -7.695 4.129 1.00 87.88 227 LEU A O 1
ATOM 1767 N N . ILE A 1 228 ? -11.921 -6.543 2.383 1.00 85.12 228 ILE A N 1
ATOM 1768 C CA . ILE A 1 228 ? -11.193 -7.646 1.758 1.00 85.12 228 ILE A CA 1
ATOM 1769 C C . ILE A 1 228 ? -9.720 -7.251 1.645 1.00 85.12 228 ILE A C 1
ATOM 1771 O O . ILE A 1 228 ? -9.352 -6.348 0.898 1.00 85.12 228 ILE A O 1
ATOM 1775 N N . VAL A 1 229 ? -8.879 -7.953 2.396 1.00 85.38 229 VAL A N 1
ATOM 1776 C CA . VAL A 1 229 ? -7.425 -7.807 2.380 1.00 85.38 229 VAL A CA 1
ATOM 1777 C C . VAL A 1 229 ? -6.852 -8.853 1.431 1.00 85.38 229 VAL A C 1
ATOM 1779 O O . VAL A 1 229 ? -7.037 -10.053 1.635 1.00 85.38 229 VAL A O 1
ATOM 1782 N N . LEU A 1 230 ? -6.173 -8.399 0.387 1.00 84.12 230 LEU A N 1
ATOM 1783 C CA . LEU A 1 230 ? -5.396 -9.216 -0.532 1.00 84.12 230 LEU A CA 1
ATOM 1784 C C . LEU A 1 230 ? -3.948 -9.154 -0.057 1.00 84.12 230 LEU A C 1
ATOM 1786 O O . LEU A 1 230 ? -3.327 -8.098 -0.103 1.00 84.12 230 LEU A O 1
ATOM 1790 N N . TYR A 1 231 ? -3.429 -10.262 0.449 1.00 85.06 231 TYR A N 1
ATOM 1791 C CA . TYR A 1 231 ? -2.062 -10.335 0.946 1.00 85.06 231 TYR A CA 1
ATOM 1792 C C . TYR A 1 231 ? -1.189 -11.004 -0.112 1.00 85.06 231 TYR A C 1
ATOM 1794 O O . TYR A 1 231 ? -1.350 -12.196 -0.376 1.00 85.06 231 TYR A O 1
ATOM 1802 N N . ASP A 1 232 ? -0.292 -10.226 -0.717 1.00 86.00 232 ASP A N 1
ATOM 1803 C CA . ASP A 1 232 ? 0.769 -10.753 -1.570 1.00 86.00 232 ASP A CA 1
ATOM 1804 C C . ASP A 1 232 ? 1.845 -11.391 -0.692 1.00 86.00 232 ASP A C 1
ATOM 1806 O O . ASP A 1 232 ? 2.617 -10.698 -0.030 1.00 86.00 232 ASP A O 1
ATOM 1810 N N . SER A 1 233 ? 1.845 -12.720 -0.652 1.00 86.06 233 SER A N 1
ATOM 1811 C CA . SER A 1 233 ? 2.757 -13.513 0.160 1.00 86.06 233 SER A CA 1
ATOM 1812 C C . SER A 1 233 ? 3.784 -14.160 -0.759 1.00 86.06 233 SER A C 1
ATOM 1814 O O . SER A 1 233 ? 3.517 -15.185 -1.392 1.00 86.06 233 SER A O 1
ATOM 1816 N N . ASN A 1 234 ? 4.945 -13.522 -0.874 1.00 82.69 234 ASN A N 1
ATOM 1817 C CA . ASN A 1 234 ? 6.000 -13.908 -1.816 1.00 82.69 234 ASN A CA 1
ATOM 1818 C C . ASN A 1 234 ? 7.311 -14.330 -1.128 1.00 82.69 234 ASN A C 1
ATOM 1820 O O . ASN A 1 234 ? 8.302 -14.593 -1.808 1.00 82.69 234 ASN A O 1
ATOM 1824 N N . ASP A 1 235 ? 7.278 -14.424 0.205 1.00 83.00 235 ASP A N 1
ATOM 1825 C CA . ASP A 1 235 ? 8.343 -14.892 1.095 1.00 83.00 235 ASP A CA 1
ATOM 1826 C C . ASP A 1 235 ? 9.639 -14.037 1.054 1.00 83.00 235 ASP A C 1
ATOM 1828 O O . ASP A 1 235 ? 10.694 -14.463 1.533 1.00 83.00 235 ASP A O 1
ATOM 1832 N N . VAL A 1 236 ? 9.576 -12.804 0.522 1.00 76.25 236 VAL A N 1
ATOM 1833 C CA . VAL A 1 236 ? 10.726 -11.898 0.337 1.00 76.25 236 VAL A CA 1
ATOM 1834 C C . VAL A 1 236 ? 10.420 -10.470 0.810 1.00 76.25 236 VAL A C 1
ATOM 1836 O O . VAL A 1 236 ? 9.412 -9.868 0.449 1.00 76.25 236 VAL A O 1
ATOM 1839 N N . GLN A 1 237 ? 11.353 -9.871 1.556 1.00 74.50 237 GLN A N 1
ATOM 1840 C CA . GLN A 1 237 ? 11.352 -8.447 1.916 1.00 74.50 237 GLN A CA 1
ATOM 1841 C C . GLN A 1 237 ? 12.546 -7.702 1.300 1.00 74.50 237 GLN A C 1
ATOM 1843 O O . GLN A 1 237 ? 13.287 -8.260 0.491 1.00 74.50 237 GLN A O 1
ATOM 1848 N N . LEU A 1 238 ? 12.712 -6.423 1.663 1.00 70.44 238 LEU A N 1
ATOM 1849 C CA . LEU A 1 238 ? 13.735 -5.532 1.109 1.00 70.44 238 LEU A CA 1
ATOM 1850 C C . LEU A 1 238 ? 15.134 -6.160 1.110 1.00 70.44 238 LEU A C 1
ATOM 1852 O O . LEU A 1 238 ? 15.786 -6.184 0.071 1.00 70.44 238 LEU A O 1
ATOM 1856 N N . ASP A 1 239 ? 15.572 -6.683 2.257 1.00 67.81 239 ASP A N 1
ATOM 1857 C CA . ASP A 1 239 ? 16.953 -7.144 2.427 1.00 67.81 239 ASP A CA 1
ATOM 1858 C C . ASP A 1 239 ? 17.103 -8.668 2.314 1.00 67.81 239 ASP A C 1
ATOM 1860 O O . ASP A 1 239 ? 18.169 -9.155 1.934 1.00 67.81 239 ASP A O 1
ATOM 1864 N N . SER A 1 240 ? 16.059 -9.442 2.633 1.00 71.56 240 SER A N 1
ATOM 1865 C CA . SER A 1 240 ? 16.171 -10.901 2.773 1.00 71.56 240 SER A CA 1
ATOM 1866 C C . SER A 1 240 ? 14.826 -11.632 2.748 1.00 71.56 240 SER A C 1
ATOM 1868 O O . SER A 1 240 ? 13.767 -11.009 2.653 1.00 71.56 240 SER A O 1
ATOM 1870 N N . GLU A 1 241 ? 14.877 -12.960 2.826 1.00 79.69 241 GLU A N 1
ATOM 1871 C CA . GLU A 1 241 ? 13.712 -13.829 2.961 1.00 79.69 241 GLU A CA 1
ATOM 1872 C C . GLU A 1 241 ? 12.944 -13.568 4.269 1.00 79.69 241 GLU A C 1
ATOM 1874 O O . GLU A 1 241 ? 13.526 -13.311 5.328 1.00 79.69 241 GLU A O 1
ATOM 1879 N N . THR A 1 242 ? 11.615 -13.688 4.224 1.00 73.25 242 THR A N 1
ATOM 1880 C CA . THR A 1 242 ? 10.743 -13.410 5.380 1.00 73.25 242 THR A CA 1
ATOM 1881 C C . THR A 1 242 ? 11.018 -14.325 6.572 1.00 73.25 242 THR A C 1
ATOM 1883 O O . THR A 1 242 ? 10.853 -13.906 7.716 1.00 73.25 242 THR A O 1
ATOM 1886 N N . GLU A 1 243 ? 11.459 -15.565 6.338 1.00 77.00 243 GLU A N 1
ATOM 1887 C CA . GLU A 1 243 ? 11.713 -16.550 7.402 1.00 77.00 243 GLU A CA 1
ATOM 1888 C C . GLU A 1 243 ? 12.827 -16.142 8.377 1.00 77.00 243 GLU A C 1
ATOM 1890 O O . GLU A 1 243 ? 12.867 -16.625 9.510 1.00 77.00 243 GLU A O 1
ATOM 1895 N N . LEU A 1 244 ? 13.715 -15.227 7.970 1.00 65.94 244 LEU A N 1
ATOM 1896 C CA . LEU A 1 244 ? 14.795 -14.731 8.824 1.00 65.94 244 LEU A CA 1
ATOM 1897 C C . LEU A 1 244 ? 14.304 -13.732 9.878 1.00 65.94 244 LEU A C 1
ATOM 1899 O O . LEU A 1 244 ? 14.971 -13.536 10.895 1.00 65.94 244 LEU A O 1
ATOM 1903 N N . VAL A 1 245 ? 13.152 -13.101 9.642 1.00 69.00 245 VAL A N 1
ATOM 1904 C CA . VAL A 1 245 ? 12.627 -12.002 10.467 1.00 69.00 245 VAL A CA 1
ATOM 1905 C C . VAL A 1 245 ? 11.254 -12.298 11.066 1.00 69.00 245 VAL A C 1
ATOM 1907 O O . VAL A 1 245 ? 10.859 -11.656 12.037 1.00 69.00 245 VAL A O 1
ATOM 1910 N N . THR A 1 246 ? 10.528 -13.289 10.542 1.00 64.31 246 THR A N 1
ATOM 1911 C CA . THR A 1 246 ? 9.239 -13.717 11.087 1.00 64.31 246 THR A CA 1
ATOM 1912 C C . THR A 1 246 ? 9.041 -15.230 11.005 1.00 64.31 246 THR A C 1
ATOM 1914 O O . THR A 1 246 ? 9.515 -15.904 10.097 1.00 64.31 246 THR A O 1
ATOM 1917 N N . SER A 1 247 ? 8.303 -15.765 11.978 1.00 68.06 247 SER A N 1
ATOM 1918 C CA . SER A 1 247 ? 7.844 -17.163 12.023 1.00 68.06 247 SER A CA 1
ATOM 1919 C C . SER A 1 247 ? 6.316 -17.268 12.131 1.00 68.06 247 SER A C 1
ATOM 1921 O O . SER A 1 247 ? 5.772 -18.336 12.422 1.00 68.06 247 SER A O 1
ATOM 1923 N N . GLU A 1 248 ? 5.602 -16.155 11.922 1.00 63.84 248 GLU A N 1
ATOM 1924 C CA . GLU A 1 248 ? 4.144 -16.123 12.019 1.00 63.84 248 GLU A CA 1
ATOM 1925 C C . GLU A 1 248 ? 3.458 -16.855 10.857 1.00 63.84 248 GLU A C 1
ATOM 1927 O O . GLU A 1 248 ? 3.868 -16.778 9.703 1.00 63.84 248 GLU A O 1
ATOM 1932 N N . ASN A 1 249 ? 2.336 -17.520 11.155 1.00 63.34 249 ASN A N 1
ATOM 1933 C CA . ASN A 1 249 ? 1.439 -18.073 10.142 1.00 63.34 249 ASN A CA 1
ATOM 1934 C C . ASN A 1 249 ? 0.227 -17.148 9.952 1.00 63.34 249 ASN A C 1
ATOM 1936 O O . ASN A 1 249 ? -0.818 -17.330 10.589 1.00 63.34 249 ASN A O 1
ATOM 1940 N N . THR A 1 250 ? 0.358 -16.160 9.069 1.00 63.81 250 THR A N 1
ATOM 1941 C CA . THR A 1 250 ? -0.687 -15.165 8.775 1.00 63.81 250 THR A CA 1
ATOM 1942 C C . THR A 1 250 ? -1.996 -15.816 8.314 1.00 63.81 250 THR A C 1
ATOM 1944 O O . THR A 1 250 ? -3.071 -15.472 8.810 1.00 63.81 250 THR A O 1
ATOM 1947 N N . ALA A 1 251 ? -1.924 -16.822 7.439 1.00 60.31 251 ALA A N 1
ATOM 1948 C CA . ALA A 1 251 ? -3.088 -17.520 6.885 1.00 60.31 251 ALA A CA 1
ATOM 1949 C C . ALA A 1 251 ? -3.948 -18.232 7.944 1.00 60.31 251 ALA A C 1
ATOM 1951 O O . ALA A 1 251 ? -5.162 -18.396 7.800 1.00 60.31 251 ALA A O 1
ATOM 1952 N N . SER A 1 252 ? -3.336 -18.666 9.048 1.00 55.91 252 SER A N 1
ATOM 1953 C CA . SER A 1 252 ? -4.058 -19.298 10.152 1.00 55.91 252 SER A CA 1
ATOM 1954 C C . SER A 1 252 ? -4.972 -18.325 10.911 1.00 55.91 252 SER A C 1
ATOM 1956 O O . SER A 1 252 ? -5.946 -18.769 11.526 1.00 55.91 252 SER A O 1
ATOM 1958 N N . ARG A 1 253 ? -4.719 -17.009 10.825 1.00 55.16 253 ARG A N 1
ATOM 1959 C CA . ARG A 1 253 ? -5.425 -15.967 11.591 1.00 55.16 253 ARG A CA 1
ATOM 1960 C C . ARG A 1 253 ? -6.785 -15.569 10.988 1.00 55.16 253 ARG A C 1
ATOM 1962 O O . ARG A 1 253 ? -7.615 -15.024 11.713 1.00 55.16 253 ARG A O 1
ATOM 1969 N N . SER A 1 254 ? -7.068 -15.875 9.715 1.00 53.28 254 SER A N 1
ATOM 1970 C CA . SER A 1 254 ? -8.197 -15.292 8.953 1.00 53.28 254 SER A CA 1
ATOM 1971 C C . SER A 1 254 ? -9.426 -16.191 8.712 1.00 53.28 254 SER A C 1
ATOM 1973 O O . SER A 1 254 ? -10.312 -15.858 7.926 1.00 53.28 254 SER A O 1
ATOM 1975 N N . LYS A 1 255 ? -9.560 -17.329 9.399 1.00 49.00 255 LYS A N 1
ATOM 1976 C CA . LYS A 1 255 ? -10.626 -18.311 9.112 1.00 49.00 255 LYS A CA 1
ATOM 1977 C C . LYS A 1 255 ? -11.960 -17.972 9.811 1.00 49.00 255 LYS A C 1
ATOM 1979 O O . LYS A 1 255 ? -12.140 -18.412 10.946 1.00 49.00 255 LYS A O 1
ATOM 1984 N N . ARG A 1 256 ? -12.893 -17.231 9.171 1.00 49.38 256 ARG A N 1
ATOM 1985 C CA . ARG A 1 256 ? -14.360 -17.169 9.490 1.00 49.38 256 ARG A CA 1
ATOM 1986 C C . ARG A 1 256 ? -15.171 -16.281 8.520 1.00 49.38 256 ARG A C 1
ATOM 1988 O O . ARG A 1 256 ? -14.650 -15.299 8.020 1.00 49.38 256 ARG A O 1
ATOM 1995 N N . SER A 1 257 ? -16.458 -16.598 8.310 1.00 50.22 257 SER A N 1
ATOM 1996 C CA . SER A 1 257 ? -17.330 -16.001 7.273 1.00 50.22 257 SER A CA 1
ATOM 1997 C C . SER A 1 257 ? -18.183 -14.786 7.693 1.00 50.22 257 SER A C 1
ATOM 1999 O O . SER A 1 257 ? -19.021 -14.343 6.916 1.00 50.22 257 SER A O 1
ATOM 2001 N N . ASP A 1 258 ? -18.017 -14.244 8.901 1.00 55.06 258 ASP A N 1
ATOM 2002 C CA . ASP A 1 258 ? -18.720 -13.042 9.397 1.00 55.06 258 ASP A CA 1
ATOM 2003 C C . ASP A 1 258 ? -17.755 -11.909 9.796 1.00 55.06 258 ASP A C 1
ATOM 2005 O O . ASP A 1 258 ? -18.101 -11.022 10.575 1.00 55.06 258 ASP A O 1
ATOM 2009 N N . LYS A 1 259 ? -16.520 -11.974 9.299 1.00 68.38 259 LYS A N 1
ATOM 2010 C CA . LYS A 1 259 ? -15.390 -11.107 9.648 1.00 68.38 259 LYS A CA 1
ATOM 2011 C C . LYS A 1 259 ? -14.758 -10.527 8.377 1.00 68.38 259 LYS A C 1
ATOM 2013 O O . LYS A 1 259 ? -15.067 -11.023 7.292 1.00 68.38 259 LYS A O 1
ATOM 2018 N N . PRO A 1 260 ? -13.888 -9.501 8.483 1.00 70.31 260 PRO A N 1
ATOM 2019 C CA . PRO A 1 260 ? -13.029 -9.117 7.365 1.00 70.31 260 PRO A CA 1
ATOM 2020 C C . PRO A 1 260 ? -12.323 -10.347 6.790 1.00 70.31 260 PRO A C 1
ATOM 2022 O O . PRO A 1 260 ? -11.897 -11.236 7.534 1.00 70.31 260 PRO A O 1
ATOM 2025 N N . THR A 1 261 ? -12.226 -10.399 5.464 1.00 78.00 261 THR A N 1
ATOM 2026 C CA . THR A 1 261 ? -11.594 -11.518 4.761 1.00 78.00 261 THR A CA 1
ATOM 2027 C C . THR A 1 261 ? -10.149 -11.157 4.456 1.00 78.00 261 THR A C 1
ATOM 2029 O O . THR A 1 261 ? -9.900 -10.107 3.875 1.00 78.00 261 THR A O 1
ATOM 2032 N N . LEU A 1 262 ? -9.207 -12.032 4.811 1.00 81.50 262 LEU A N 1
ATOM 2033 C CA . LEU A 1 262 ? -7.827 -11.963 4.329 1.00 81.50 262 LEU A CA 1
ATOM 2034 C C . LEU A 1 262 ? -7.586 -13.145 3.397 1.00 81.50 262 LEU A C 1
ATOM 2036 O O . LEU A 1 262 ? -7.709 -14.301 3.811 1.00 81.50 262 LEU A O 1
ATOM 2040 N N . ILE A 1 263 ? -7.275 -12.826 2.145 1.00 81.50 263 ILE A N 1
ATOM 2041 C CA . ILE A 1 263 ? -6.955 -13.769 1.079 1.00 81.50 263 ILE A CA 1
ATOM 2042 C C . ILE A 1 263 ? -5.441 -13.746 0.913 1.00 81.50 263 ILE A C 1
ATOM 2044 O O . ILE A 1 263 ? -4.883 -12.769 0.421 1.00 81.50 263 ILE A O 1
ATOM 2048 N N . GLU A 1 264 ? -4.787 -14.818 1.347 1.00 82.31 264 GLU A N 1
ATOM 2049 C CA . GLU A 1 264 ? -3.370 -15.035 1.071 1.00 82.31 264 GLU A CA 1
ATOM 2050 C C . GLU A 1 264 ? -3.209 -15.469 -0.387 1.00 82.31 264 GLU A C 1
ATOM 2052 O O . GLU A 1 264 ? -3.791 -16.466 -0.824 1.00 82.31 264 GLU A O 1
ATOM 2057 N N . ILE A 1 265 ? -2.420 -14.706 -1.134 1.00 82.56 265 ILE A N 1
ATOM 2058 C CA . ILE A 1 265 ? -2.073 -14.985 -2.519 1.00 82.56 265 ILE A CA 1
ATOM 2059 C C . ILE A 1 265 ? -0.589 -15.321 -2.524 1.00 82.56 265 ILE A C 1
ATOM 2061 O O . ILE A 1 265 ? 0.254 -14.440 -2.386 1.00 82.56 265 ILE A O 1
ATOM 2065 N N . LYS A 1 266 ? -0.269 -16.610 -2.660 1.00 86.88 266 LYS A N 1
ATOM 2066 C CA . LYS A 1 266 ? 1.119 -17.044 -2.815 1.00 86.88 266 LYS A CA 1
ATOM 2067 C C . LYS A 1 266 ? 1.617 -16.686 -4.212 1.00 86.88 266 LYS A C 1
ATOM 2069 O O . LYS A 1 266 ? 1.060 -17.171 -5.201 1.00 86.88 266 LYS A O 1
ATOM 2074 N N . THR A 1 267 ? 2.645 -15.846 -4.289 1.00 87.19 267 THR A N 1
ATOM 2075 C CA . THR A 1 267 ? 3.242 -15.395 -5.555 1.00 87.19 267 THR A CA 1
ATOM 2076 C C . THR A 1 267 ? 4.759 -15.579 -5.556 1.00 87.19 267 THR A C 1
ATOM 2078 O O . THR A 1 267 ? 5.351 -16.053 -4.590 1.00 87.19 267 THR A O 1
ATOM 2081 N N . ILE A 1 268 ? 5.391 -15.249 -6.684 1.00 89.31 268 ILE A N 1
ATOM 2082 C CA . ILE A 1 268 ? 6.845 -15.192 -6.818 1.00 89.31 268 ILE A CA 1
ATOM 2083 C C . ILE A 1 268 ? 7.198 -13.753 -7.184 1.00 89.31 268 ILE A C 1
ATOM 2085 O O . ILE A 1 268 ? 6.811 -13.281 -8.258 1.00 89.31 268 ILE A O 1
ATOM 2089 N N . ILE A 1 269 ? 7.946 -13.062 -6.322 1.00 86.56 269 ILE A N 1
ATOM 2090 C CA . ILE A 1 269 ? 8.379 -11.688 -6.597 1.00 86.56 269 ILE A CA 1
ATOM 2091 C C . ILE A 1 269 ? 9.215 -11.637 -7.885 1.00 86.56 269 ILE A C 1
ATOM 2093 O O . ILE A 1 269 ? 10.077 -12.486 -8.119 1.00 86.56 269 ILE A O 1
ATOM 2097 N N . GLY A 1 270 ? 8.931 -10.663 -8.754 1.00 88.31 270 GLY A N 1
ATOM 2098 C CA . GLY A 1 270 ? 9.609 -10.510 -10.047 1.00 88.31 270 GLY A CA 1
ATOM 2099 C C . GLY A 1 270 ? 9.463 -11.713 -10.983 1.00 88.31 270 GLY A C 1
ATOM 2100 O O . GLY A 1 270 ? 10.388 -11.996 -11.739 1.00 88.31 270 GLY A O 1
ATOM 2101 N N . PHE A 1 271 ? 8.343 -12.443 -10.915 1.00 93.38 271 PHE A N 1
ATOM 2102 C CA . PHE A 1 271 ? 8.063 -13.605 -11.762 1.00 93.38 271 PHE A CA 1
ATOM 2103 C C . PHE A 1 271 ? 8.459 -13.382 -13.234 1.00 93.38 271 PHE A C 1
ATOM 2105 O O . PHE A 1 271 ? 8.057 -12.403 -13.862 1.00 93.38 271 PHE A O 1
ATOM 2112 N N . GLY A 1 272 ? 9.249 -14.307 -13.783 1.00 93.19 272 GLY A N 1
ATOM 2113 C CA . GLY A 1 272 ? 9.784 -14.235 -15.141 1.00 93.19 272 GLY A CA 1
ATOM 2114 C C . GLY A 1 272 ? 11.156 -13.562 -15.252 1.00 93.19 272 GLY A C 1
ATOM 2115 O O . GLY A 1 272 ? 11.797 -13.715 -16.290 1.00 93.19 272 GLY A O 1
ATOM 2116 N N . ALA A 1 273 ? 11.645 -12.861 -14.226 1.00 95.19 273 ALA A N 1
ATOM 2117 C CA . ALA A 1 273 ? 12.997 -12.296 -14.204 1.00 95.19 273 ALA A CA 1
ATOM 2118 C C . ALA A 1 273 ? 14.052 -13.360 -13.855 1.00 95.19 273 ALA A C 1
ATOM 2120 O O . ALA A 1 273 ? 13.756 -14.355 -13.193 1.00 95.19 273 ALA A O 1
ATOM 2121 N N . THR A 1 274 ? 15.316 -13.125 -14.219 1.00 95.31 274 THR A N 1
ATOM 2122 C CA . THR A 1 274 ? 16.433 -14.026 -13.873 1.00 95.31 274 THR A CA 1
ATOM 2123 C C . THR A 1 274 ? 16.583 -14.179 -12.359 1.00 95.31 274 THR A C 1
ATOM 2125 O O . THR A 1 274 ? 16.936 -15.249 -11.867 1.00 95.31 274 THR A O 1
ATOM 2128 N N . LYS A 1 275 ? 16.308 -13.103 -11.614 1.00 92.31 275 LYS A N 1
ATOM 2129 C CA . LYS A 1 275 ? 16.402 -13.048 -10.148 1.00 92.31 275 LYS A CA 1
ATOM 2130 C C . LYS A 1 275 ? 15.038 -13.133 -9.447 1.00 92.31 275 LYS A C 1
ATOM 2132 O O . LYS A 1 275 ? 14.906 -12.644 -8.324 1.00 92.31 275 LYS A O 1
ATOM 2137 N N . GLN A 1 276 ? 14.023 -13.710 -10.097 1.00 93.44 276 GLN A N 1
ATOM 2138 C CA . GLN A 1 276 ? 12.713 -13.922 -9.473 1.00 93.44 276 GLN A CA 1
ATOM 2139 C C . GLN A 1 276 ? 12.840 -14.661 -8.128 1.00 93.44 276 GLN A C 1
ATOM 2141 O O . GLN A 1 276 ? 13.704 -15.523 -7.975 1.00 93.44 276 GLN A O 1
ATOM 2146 N N . GLY A 1 277 ? 11.978 -14.348 -7.161 1.00 88.69 277 GLY A N 1
ATOM 2147 C CA . GLY A 1 277 ? 12.003 -14.979 -5.836 1.00 88.69 277 GLY A CA 1
ATOM 2148 C C . GLY A 1 277 ? 13.144 -14.514 -4.925 1.00 88.69 277 GLY A C 1
ATOM 2149 O O . GLY A 1 277 ? 13.438 -15.195 -3.952 1.00 88.69 277 GLY A O 1
ATOM 2150 N N . THR A 1 278 ? 13.814 -13.398 -5.232 1.00 87.62 278 THR A N 1
ATOM 2151 C CA . THR A 1 278 ? 14.920 -12.871 -4.412 1.00 87.62 278 THR A CA 1
ATOM 2152 C C . THR A 1 278 ? 14.727 -11.387 -4.106 1.00 87.62 278 THR A C 1
ATOM 2154 O O . THR A 1 278 ? 14.064 -10.675 -4.861 1.00 87.62 278 THR A O 1
ATOM 2157 N N . SER A 1 279 ? 15.357 -10.881 -3.042 1.00 83.19 279 SER A N 1
ATOM 2158 C CA . SER A 1 279 ? 15.317 -9.451 -2.683 1.00 83.19 279 SER A CA 1
ATOM 2159 C C . SER A 1 279 ? 15.903 -8.537 -3.770 1.00 83.19 279 SER A C 1
ATOM 2161 O O . SER A 1 279 ? 15.564 -7.358 -3.865 1.00 83.19 279 SER A O 1
ATOM 2163 N N . ALA A 1 280 ? 16.712 -9.084 -4.682 1.00 83.75 280 ALA A N 1
ATOM 2164 C CA . ALA A 1 280 ? 17.347 -8.327 -5.755 1.00 83.75 280 ALA A CA 1
ATOM 2165 C C . ALA A 1 280 ? 16.369 -7.727 -6.786 1.00 83.75 280 ALA A C 1
ATOM 2167 O O . ALA A 1 280 ? 16.784 -6.861 -7.555 1.00 83.75 280 ALA A O 1
ATOM 2168 N N . VAL A 1 281 ? 15.109 -8.178 -6.827 1.00 84.94 281 VAL A N 1
ATOM 2169 C CA . VAL A 1 281 ? 14.051 -7.618 -7.693 1.00 84.94 281 VAL A CA 1
ATOM 2170 C C . VAL A 1 281 ? 13.047 -6.743 -6.932 1.00 84.94 281 VAL A C 1
ATOM 2172 O O . VAL A 1 281 ? 12.056 -6.320 -7.516 1.00 84.94 281 VAL A O 1
ATOM 2175 N N . HIS A 1 282 ? 13.284 -6.465 -5.645 1.00 77.12 282 HIS A N 1
ATOM 2176 C CA . HIS A 1 282 ? 12.347 -5.727 -4.794 1.00 77.12 282 HIS A CA 1
ATOM 2177 C C . HIS A 1 282 ? 12.302 -4.226 -5.121 1.00 77.12 282 HIS A C 1
ATOM 2179 O O . HIS A 1 282 ? 11.246 -3.685 -5.433 1.00 77.12 282 HIS A O 1
ATOM 2185 N N . GLY A 1 283 ? 13.453 -3.551 -5.056 1.00 73.50 283 GLY A N 1
ATOM 2186 C CA . GLY A 1 283 ? 13.550 -2.088 -5.163 1.00 73.50 283 GLY A CA 1
ATOM 2187 C C . GLY A 1 283 ? 14.424 -1.595 -6.317 1.00 73.50 283 GLY A C 1
ATOM 2188 O O . GLY A 1 283 ? 14.784 -0.425 -6.360 1.00 73.50 283 GLY A O 1
ATOM 2189 N N . ALA A 1 284 ? 14.821 -2.466 -7.244 1.00 79.19 284 ALA A N 1
ATOM 2190 C CA . ALA A 1 284 ? 15.721 -2.099 -8.334 1.00 79.19 284 ALA A CA 1
ATOM 2191 C C . ALA A 1 284 ? 15.054 -2.311 -9.701 1.00 79.19 284 ALA A C 1
ATOM 2193 O O . ALA A 1 284 ? 14.409 -3.342 -9.909 1.00 79.19 284 ALA A O 1
ATOM 2194 N N . PRO A 1 285 ? 15.236 -1.388 -10.666 1.00 84.62 285 PRO A N 1
ATOM 2195 C CA . PRO A 1 285 ? 14.831 -1.629 -12.043 1.00 84.62 285 PRO A CA 1
ATOM 2196 C C . PRO A 1 285 ? 15.481 -2.901 -12.599 1.00 84.62 285 PRO A C 1
ATOM 2198 O O . PRO A 1 285 ? 16.663 -3.159 -12.374 1.00 84.62 285 PRO A O 1
ATOM 2201 N N . LEU A 1 286 ? 14.732 -3.660 -13.401 1.00 85.75 286 LEU A N 1
ATOM 2202 C CA . LEU A 1 286 ? 15.236 -4.884 -14.038 1.00 85.75 286 LEU A CA 1
ATOM 2203 C C . LEU A 1 286 ? 16.299 -4.618 -15.116 1.00 85.75 286 LEU A C 1
ATOM 2205 O O . LEU A 1 286 ? 17.037 -5.527 -15.498 1.00 85.75 286 LEU A O 1
ATOM 2209 N N . MET A 1 287 ? 16.404 -3.378 -15.603 1.00 88.50 287 MET A N 1
ATOM 2210 C CA . MET A 1 287 ? 17.370 -2.967 -16.625 1.00 88.50 287 MET A CA 1
ATOM 2211 C C . MET A 1 287 ? 17.323 -3.912 -17.843 1.00 88.50 287 MET A C 1
ATOM 2213 O O . MET A 1 287 ? 16.270 -4.098 -18.451 1.00 88.50 287 MET A O 1
ATOM 2217 N N . THR A 1 288 ? 18.445 -4.541 -18.200 1.00 91.12 288 THR A N 1
ATOM 2218 C CA . THR A 1 288 ? 18.548 -5.452 -19.348 1.00 91.12 288 THR A CA 1
ATOM 2219 C C . THR A 1 288 ? 17.809 -6.778 -19.153 1.00 91.12 288 THR A C 1
ATOM 2221 O O . THR A 1 288 ? 17.536 -7.459 -20.140 1.00 91.12 288 THR A O 1
ATOM 2224 N N . ASP A 1 289 ? 17.439 -7.143 -17.921 1.00 92.75 289 ASP A N 1
ATOM 2225 C CA . ASP A 1 289 ? 16.727 -8.395 -17.624 1.00 92.75 289 ASP A CA 1
ATOM 2226 C C . ASP A 1 289 ? 15.266 -8.384 -18.115 1.00 92.75 289 ASP A C 1
ATOM 2228 O O . ASP A 1 289 ? 14.620 -9.427 -18.196 1.00 92.75 289 ASP A O 1
ATOM 2232 N N . ILE A 1 290 ? 14.753 -7.222 -18.546 1.00 91.81 290 ILE A N 1
ATOM 2233 C CA . ILE A 1 290 ? 13.453 -7.102 -19.226 1.00 91.81 290 ILE A CA 1
ATOM 2234 C C . ILE A 1 290 ? 13.371 -8.023 -20.455 1.00 91.81 290 ILE A C 1
ATOM 2236 O O . ILE A 1 290 ? 12.307 -8.575 -20.731 1.00 91.81 290 ILE A O 1
ATOM 2240 N N . ALA A 1 291 ? 14.473 -8.237 -21.184 1.00 93.06 291 ALA A N 1
ATOM 2241 C CA . ALA A 1 291 ? 14.487 -9.143 -22.336 1.00 93.06 291 ALA A CA 1
ATOM 2242 C C . ALA A 1 291 ? 14.211 -10.604 -21.930 1.00 93.06 291 ALA A C 1
ATOM 2244 O O . ALA A 1 291 ? 13.489 -11.325 -22.628 1.00 93.06 291 ALA A O 1
ATOM 2245 N N . THR A 1 292 ? 14.733 -11.022 -20.775 1.00 94.62 292 THR A N 1
ATOM 2246 C CA . THR A 1 292 ? 14.473 -12.338 -20.181 1.00 94.62 292 THR A CA 1
ATOM 2247 C C . THR A 1 292 ? 13.009 -12.465 -19.783 1.00 94.62 292 THR A C 1
ATOM 2249 O O . THR A 1 292 ? 12.364 -13.442 -20.155 1.00 94.62 292 THR A O 1
ATOM 2252 N N . VAL A 1 293 ? 12.459 -11.449 -19.107 1.00 95.12 293 VAL A N 1
ATOM 2253 C CA . VAL A 1 293 ? 11.040 -11.419 -18.712 1.00 95.12 293 VAL A CA 1
ATOM 2254 C C . VAL A 1 293 ? 10.135 -11.543 -19.932 1.00 95.12 293 VAL A C 1
ATOM 2256 O O . VAL A 1 293 ? 9.244 -12.389 -19.945 1.00 95.12 293 VAL A O 1
ATOM 2259 N N . LYS A 1 294 ? 10.389 -10.756 -20.986 1.00 94.88 294 LYS A N 1
ATOM 2260 C CA . LYS A 1 294 ? 9.623 -10.831 -22.237 1.00 94.88 294 LYS A CA 1
ATOM 2261 C C . LYS A 1 294 ? 9.664 -12.237 -22.833 1.00 94.88 294 LYS A C 1
ATOM 2263 O O . LYS A 1 294 ? 8.623 -12.776 -23.187 1.00 94.88 294 LYS A O 1
ATOM 2268 N N . THR A 1 295 ? 10.840 -12.860 -22.874 1.00 95.94 295 THR A N 1
ATOM 2269 C CA . THR A 1 295 ? 10.997 -14.233 -23.379 1.00 95.94 295 THR A CA 1
ATOM 2270 C C . THR A 1 295 ? 10.217 -15.242 -22.530 1.00 95.94 295 THR A C 1
ATOM 2272 O O . THR A 1 295 ? 9.459 -16.047 -23.067 1.00 95.94 295 THR A O 1
ATOM 2275 N N . ASN A 1 296 ? 10.350 -15.172 -21.203 1.00 96.50 296 ASN A N 1
ATOM 2276 C CA . ASN A 1 296 ? 9.706 -16.098 -20.268 1.00 96.50 296 ASN A CA 1
ATOM 2277 C C . ASN A 1 296 ? 8.176 -15.966 -20.249 1.00 96.50 296 ASN A C 1
ATOM 2279 O O . ASN A 1 296 ? 7.482 -16.950 -20.004 1.00 96.50 296 ASN A O 1
ATOM 2283 N N . LEU A 1 297 ? 7.652 -14.771 -20.531 1.00 95.25 297 LEU A N 1
ATOM 2284 C CA . LEU A 1 297 ? 6.216 -14.495 -20.622 1.00 95.25 297 LEU A CA 1
ATOM 2285 C C . LEU A 1 297 ? 5.655 -14.618 -22.048 1.00 95.25 297 LEU A C 1
ATOM 2287 O O . LEU A 1 297 ? 4.491 -14.286 -22.259 1.00 95.25 297 LEU A O 1
ATOM 2291 N N . ALA A 1 298 ? 6.456 -15.082 -23.016 1.00 95.88 298 ALA A N 1
ATOM 2292 C CA . ALA A 1 298 ? 6.085 -15.148 -24.434 1.00 95.88 298 ALA A CA 1
ATOM 2293 C C . ALA A 1 298 ? 5.557 -13.802 -24.983 1.00 95.88 298 ALA A C 1
ATOM 2295 O O . ALA A 1 298 ? 4.570 -13.739 -25.713 1.00 95.88 298 ALA A O 1
ATOM 2296 N N . TRP A 1 299 ? 6.210 -12.708 -24.587 1.00 94.62 299 TRP A N 1
ATOM 2297 C CA . TRP A 1 299 ? 5.881 -11.348 -24.993 1.00 94.62 299 TRP A CA 1
ATOM 2298 C C . TRP A 1 299 ? 6.743 -10.907 -26.178 1.00 94.62 299 TRP A C 1
ATOM 2300 O O . TRP A 1 299 ? 7.863 -10.416 -26.015 1.00 94.62 299 TRP A O 1
ATOM 2310 N N . ASP A 1 300 ? 6.201 -11.049 -27.385 1.00 93.19 300 ASP A N 1
ATOM 2311 C CA . ASP A 1 300 ? 6.948 -10.817 -28.629 1.00 93.19 300 ASP A CA 1
ATOM 2312 C C . ASP A 1 300 ? 7.178 -9.325 -28.953 1.00 93.19 300 ASP A C 1
ATOM 2314 O O . ASP A 1 300 ? 8.014 -8.977 -29.795 1.00 93.19 300 ASP A O 1
ATOM 2318 N N . TYR A 1 301 ? 6.481 -8.414 -28.267 1.00 93.69 301 TYR A N 1
ATOM 2319 C CA . TYR A 1 301 ? 6.546 -6.979 -28.545 1.00 93.69 301 TYR A CA 1
ATOM 2320 C C . TYR A 1 301 ? 7.810 -6.328 -27.972 1.00 93.69 301 TYR A C 1
ATOM 2322 O O . TYR A 1 301 ? 8.078 -6.341 -26.765 1.00 93.69 301 TYR A O 1
ATOM 2330 N N . GLN A 1 302 ? 8.590 -5.703 -28.855 1.00 89.38 302 GLN A N 1
ATOM 2331 C CA . GLN A 1 302 ? 9.865 -5.075 -28.494 1.00 89.38 302 GLN A CA 1
ATOM 2332 C C . GLN A 1 302 ? 9.707 -3.622 -28.047 1.00 89.38 302 GLN A C 1
ATOM 2334 O O . GLN A 1 302 ? 10.459 -3.176 -27.184 1.00 89.38 302 GLN A O 1
ATOM 2339 N N . GLU A 1 303 ? 8.701 -2.929 -28.576 1.00 93.00 303 GLU A N 1
ATOM 2340 C CA . GLU A 1 303 ? 8.386 -1.540 -28.254 1.00 93.00 303 GLU A CA 1
ATOM 2341 C C . GLU A 1 303 ? 8.145 -1.350 -26.746 1.00 93.00 303 GLU A C 1
ATOM 2343 O O . GLU A 1 303 ? 7.453 -2.136 -26.092 1.00 93.00 303 GLU A O 1
ATOM 2348 N N . GLU A 1 304 ? 8.756 -0.312 -26.176 1.00 92.12 304 GLU A N 1
ATOM 2349 C CA . GLU A 1 304 ? 8.536 0.076 -24.783 1.00 92.12 304 GLU A CA 1
ATOM 2350 C C . GLU A 1 304 ? 7.152 0.708 -24.627 1.00 92.12 304 GLU A C 1
ATOM 2352 O O . GLU A 1 304 ? 6.691 1.429 -25.513 1.00 92.12 304 GLU A O 1
ATOM 2357 N N . PHE A 1 305 ? 6.495 0.456 -23.490 1.00 93.12 305 PHE A N 1
ATOM 2358 C CA . PHE A 1 305 ? 5.136 0.942 -23.211 1.00 93.12 305 PHE A CA 1
ATOM 2359 C C . PHE A 1 305 ? 4.087 0.498 -24.253 1.00 93.12 305 PHE A C 1
ATOM 2361 O O . PHE A 1 305 ? 3.030 1.115 -24.380 1.00 93.12 305 PHE A O 1
ATOM 2368 N N . TYR A 1 306 ? 4.364 -0.577 -25.000 1.00 93.44 306 TYR A N 1
ATOM 2369 C CA . TYR A 1 306 ? 3.444 -1.128 -25.987 1.00 93.44 306 TYR A CA 1
ATOM 2370 C C . TYR A 1 306 ? 2.378 -2.010 -25.345 1.00 93.44 306 TYR A C 1
ATOM 2372 O O . TYR A 1 306 ? 2.678 -2.907 -24.555 1.00 93.44 306 TYR A O 1
ATOM 2380 N N . VAL A 1 307 ? 1.129 -1.790 -25.752 1.00 91.81 307 VAL A N 1
ATOM 2381 C CA . VAL A 1 307 ? -0.035 -2.534 -25.274 1.00 91.81 307 VAL A CA 1
ATOM 2382 C C . VAL A 1 307 ? -0.796 -3.045 -26.500 1.00 91.81 307 VAL A C 1
ATOM 2384 O O . VAL A 1 307 ? -1.234 -2.230 -27.316 1.00 91.81 307 VAL A O 1
ATOM 2387 N N . PRO A 1 308 ? -0.976 -4.368 -26.660 1.00 93.62 308 PRO A N 1
ATOM 2388 C CA . PRO A 1 308 ? -1.673 -4.926 -27.812 1.00 93.62 308 PRO A CA 1
ATOM 2389 C C . PRO A 1 308 ? -3.101 -4.387 -27.933 1.00 93.62 308 PRO A C 1
ATOM 2391 O O . PRO A 1 308 ? -3.836 -4.300 -26.945 1.00 93.62 308 PRO A O 1
ATOM 2394 N N . GLN A 1 309 ? -3.536 -4.088 -29.160 1.00 91.81 309 GLN A N 1
ATOM 2395 C CA . GLN A 1 309 ? -4.871 -3.528 -29.408 1.00 91.81 309 GLN A CA 1
ATOM 2396 C C . GLN A 1 309 ? -5.998 -4.440 -28.897 1.00 91.81 309 GLN A C 1
ATOM 2398 O O . GLN A 1 309 ? -7.046 -3.960 -28.475 1.00 91.81 309 GLN A O 1
ATOM 2403 N N . GLU A 1 310 ? -5.793 -5.757 -28.905 1.00 92.19 310 GLU A N 1
ATOM 2404 C CA . GLU A 1 310 ? -6.739 -6.727 -28.347 1.00 92.19 310 GLU A CA 1
ATOM 2405 C C . GLU A 1 310 ? -6.959 -6.555 -26.836 1.00 92.19 310 GLU A C 1
ATOM 2407 O O . GLU A 1 310 ? -8.101 -6.631 -26.380 1.00 92.19 310 GLU A O 1
ATOM 2412 N N . VAL A 1 311 ? -5.904 -6.232 -26.080 1.00 90.44 311 VAL A N 1
ATOM 2413 C CA . VAL A 1 311 ? -5.978 -5.952 -24.640 1.00 90.44 311 VAL A CA 1
ATOM 2414 C C . VAL A 1 311 ? -6.756 -4.659 -24.407 1.00 90.44 311 VAL A C 1
ATOM 2416 O O . VAL A 1 311 ? -7.699 -4.645 -23.616 1.00 90.44 311 VAL A O 1
ATOM 2419 N N . LEU A 1 312 ? -6.433 -3.597 -25.154 1.00 88.44 312 LEU A N 1
ATOM 2420 C CA . LEU A 1 312 ? -7.145 -2.314 -25.074 1.00 88.44 312 LEU A CA 1
ATOM 2421 C C . LEU A 1 312 ? -8.635 -2.469 -25.406 1.00 88.44 312 LEU A C 1
ATOM 2423 O O . LEU A 1 312 ? -9.494 -1.982 -24.672 1.00 88.44 312 LEU A O 1
ATOM 2427 N N . ASN A 1 313 ? -8.953 -3.207 -26.471 1.00 88.19 313 ASN A N 1
ATOM 2428 C CA . ASN A 1 313 ? -10.331 -3.474 -26.877 1.00 88.19 313 ASN A CA 1
ATOM 2429 C C . ASN A 1 313 ? -11.096 -4.260 -25.805 1.00 88.19 313 ASN A C 1
ATOM 2431 O O . ASN A 1 313 ? -12.261 -3.958 -25.536 1.00 88.19 313 ASN A O 1
ATOM 2435 N N . HIS A 1 314 ? -10.456 -5.262 -25.194 1.00 88.19 314 HIS A N 1
ATOM 2436 C CA . HIS A 1 314 ? -11.054 -6.038 -24.113 1.00 88.19 314 HIS A CA 1
ATOM 2437 C C . HIS A 1 314 ? -11.370 -5.155 -22.900 1.00 88.19 314 HIS A C 1
ATOM 2439 O O . HIS A 1 314 ? -12.505 -5.155 -22.423 1.00 88.19 314 HIS A O 1
ATOM 2445 N N . LEU A 1 315 ? -10.404 -4.351 -22.447 1.00 86.88 315 LEU A N 1
ATOM 2446 C CA . LEU A 1 315 ? -10.580 -3.431 -21.321 1.00 86.88 315 LEU A CA 1
ATOM 2447 C C . LEU A 1 315 ? -11.694 -2.413 -21.589 1.00 86.88 315 LEU A C 1
ATOM 2449 O O . LEU A 1 315 ? -12.603 -2.254 -20.772 1.00 86.88 315 LEU A O 1
ATOM 2453 N N . GLN A 1 316 ? -11.682 -1.783 -22.764 1.00 81.00 316 GLN A N 1
ATOM 2454 C CA . GLN A 1 316 ? -12.667 -0.771 -23.133 1.00 81.00 316 GLN A CA 1
ATOM 2455 C C . GLN A 1 316 ? -14.088 -1.340 -23.195 1.00 81.00 316 GLN A C 1
ATOM 2457 O O . GLN A 1 316 ? -15.031 -0.743 -22.667 1.00 81.00 316 GLN A O 1
ATOM 2462 N N . LYS A 1 317 ? -14.254 -2.503 -23.833 1.00 78.62 317 LYS A N 1
ATOM 2463 C CA . LYS A 1 317 ? -15.570 -3.110 -24.037 1.00 78.62 317 LYS A CA 1
ATOM 2464 C C . LYS A 1 317 ? -16.127 -3.737 -22.762 1.00 78.62 317 LYS A C 1
ATOM 2466 O O . LYS A 1 317 ? -17.305 -3.550 -22.469 1.00 78.62 317 LYS A O 1
ATOM 2471 N N . GLU A 1 318 ? -15.309 -4.496 -22.040 1.00 75.75 318 GLU A N 1
ATOM 2472 C CA . GLU A 1 318 ? -15.787 -5.360 -20.958 1.00 75.75 318 GLU A CA 1
ATOM 2473 C C . GLU A 1 318 ? -15.627 -4.732 -19.574 1.00 75.75 318 GLU A C 1
ATOM 2475 O O . GLU A 1 318 ? -16.376 -5.086 -18.674 1.00 75.75 318 GLU A O 1
ATOM 2480 N N . LYS A 1 319 ? -14.683 -3.808 -19.361 1.00 78.31 319 LYS A N 1
ATOM 2481 C CA . LYS A 1 319 ? -14.451 -3.214 -18.033 1.00 78.31 319 LYS A CA 1
ATOM 2482 C C . LYS A 1 319 ? -14.949 -1.780 -17.950 1.00 78.31 319 LYS A C 1
ATOM 2484 O O . LYS A 1 319 ? -15.803 -1.489 -17.117 1.00 78.31 319 LYS A O 1
ATOM 2489 N N . ILE A 1 320 ? -14.501 -0.915 -18.858 1.00 82.38 320 ILE A N 1
ATOM 2490 C CA . ILE A 1 320 ? -14.821 0.520 -18.810 1.00 82.38 320 ILE A CA 1
ATOM 2491 C C . ILE A 1 320 ? -16.313 0.752 -19.052 1.00 82.38 320 ILE A C 1
ATOM 2493 O O . ILE A 1 320 ? -16.991 1.384 -18.244 1.00 82.38 320 ILE A O 1
ATOM 2497 N N . LYS A 1 321 ? -16.855 0.190 -20.139 1.00 82.06 321 LYS A N 1
ATOM 2498 C CA . LYS A 1 321 ? -18.272 0.367 -20.476 1.00 82.06 321 LYS A CA 1
ATOM 2499 C C . LYS A 1 321 ? -19.200 -0.193 -19.393 1.00 82.06 321 LYS A C 1
ATOM 2501 O O . LYS A 1 321 ? -20.178 0.460 -19.041 1.00 82.06 321 LYS A O 1
ATOM 2506 N N . GLN A 1 322 ? -18.877 -1.363 -18.836 1.00 81.31 322 GLN A N 1
ATOM 2507 C CA . GLN A 1 322 ? -19.656 -1.951 -17.743 1.00 81.31 322 GLN A CA 1
ATOM 2508 C C . GLN A 1 322 ? -19.620 -1.072 -16.485 1.00 81.31 322 GLN A C 1
ATOM 2510 O O . GLN A 1 322 ? -20.665 -0.869 -15.871 1.00 81.31 322 GLN A O 1
ATOM 2515 N N . GLY A 1 323 ? -18.455 -0.517 -16.128 1.00 79.94 323 GLY A N 1
ATOM 2516 C CA . GLY A 1 323 ? -18.317 0.409 -15.000 1.00 79.94 323 GLY A CA 1
ATOM 2517 C C . GLY A 1 323 ? -19.162 1.672 -15.175 1.00 79.94 323 GLY A C 1
ATOM 2518 O O . GLY A 1 323 ? -19.974 1.993 -14.313 1.00 79.94 323 GLY A O 1
ATOM 2519 N N . GLN A 1 324 ? -19.074 2.322 -16.339 1.00 81.44 324 GLN A N 1
ATOM 2520 C CA . GLN A 1 324 ? -19.865 3.519 -16.661 1.00 81.44 324 GLN A CA 1
ATOM 2521 C C . GLN A 1 324 ? -21.379 3.256 -16.681 1.00 81.44 324 GLN A C 1
ATOM 2523 O O . GLN A 1 324 ? -22.179 4.139 -16.374 1.00 81.44 324 GLN A O 1
ATOM 2528 N N . GLU A 1 325 ? -21.801 2.059 -17.090 1.00 83.62 325 GLU A N 1
ATOM 2529 C CA . GLU A 1 325 ? -23.209 1.655 -17.051 1.00 83.62 325 GLU A CA 1
ATOM 2530 C C . GLU A 1 325 ? -23.701 1.377 -15.627 1.00 83.62 325 GLU A C 1
ATOM 2532 O O . GLU A 1 325 ? -24.885 1.575 -15.357 1.00 83.62 325 GLU A O 1
ATOM 2537 N N . GLN A 1 326 ? -22.826 0.919 -14.728 1.00 76.81 326 GLN A N 1
ATOM 2538 C CA . GLN A 1 326 ? -23.150 0.736 -13.313 1.00 76.81 326 GLN A CA 1
ATOM 2539 C C . GLN A 1 326 ? -23.191 2.067 -12.561 1.00 76.81 326 GLN A C 1
ATOM 2541 O O . GLN A 1 326 ? -24.114 2.267 -11.786 1.00 76.81 326 GLN A O 1
ATOM 2546 N N . GLU A 1 327 ? -22.269 2.991 -12.836 1.00 74.19 327 GLU A N 1
ATOM 2547 C CA . GLU A 1 327 ? -22.227 4.319 -12.202 1.00 74.19 327 GLU A CA 1
ATOM 2548 C C . GLU A 1 327 ? -23.478 5.166 -12.500 1.00 74.19 327 GLU A C 1
ATOM 2550 O O . GLU A 1 327 ? -23.902 5.983 -11.689 1.00 74.19 327 GLU A O 1
ATOM 2555 N N . LYS A 1 328 ? -24.098 4.969 -13.669 1.00 75.19 328 LYS A N 1
ATOM 2556 C CA . LYS A 1 328 ? -25.323 5.683 -14.071 1.00 75.19 328 LYS A CA 1
ATOM 2557 C C . LYS A 1 328 ? -26.607 5.159 -13.416 1.00 75.19 328 LYS A C 1
ATOM 2559 O O . LYS A 1 328 ? -27.651 5.783 -13.619 1.00 75.19 328 LYS A O 1
ATOM 2564 N N . LYS A 1 329 ? -26.569 3.998 -12.756 1.00 58.62 329 LYS A N 1
ATOM 2565 C CA . LYS A 1 329 ? -27.736 3.367 -12.118 1.00 58.62 329 LYS A CA 1
ATOM 2566 C C . LYS A 1 329 ? -27.891 3.832 -10.681 1.00 58.62 329 LYS A C 1
ATOM 2568 O O . LYS A 1 329 ? -29.065 4.009 -10.288 1.00 58.62 329 LYS A O 1
#

InterPro domains:
  IPR002312 Aspartyl/Asparaginyl-tRNA synthetase, class IIb [PR01042] (7-23)
  IPR002312 Aspartyl/Asparaginyl-tRNA synthetase, class IIb [PR01042] (51-65)
  IPR004364 Aminoacyl-tRNA synthetase, class II (D/K/N) [PF00152] (3-90)
  IPR005474 Transketolase, N-terminal [PF00456] (113-254)
  IPR005474 Transketolase, N-terminal [PF00456] (256-328)
  IPR029061 Thiamin diphosphate-binding fold [SSF52518] (113-317)
  IPR033247 Transketolase family [PTHR43522] (113-253)
  IPR045864 Class II Aminoacyl-tRNA synthetase/Biotinyl protein ligase (BPL) and lipoyl protein ligase (LPL) [G3DSA:3.30.930.10] (2-112)
  IPR045864 Class II Aminoacyl-tRNA synthetase/Biotinyl protein ligase (BPL) and lipoyl protein ligase (LPL) [SSF55681] (4-113)

pLDDT: mean 81.77, std 12.79, range [37.66, 96.5]

Radius of gyration: 28.6 Å; chains: 1; bounding box: 62×58×85 Å

Secondary structure (DSSP, 8-state):
-PPP-EEEEEETTEEEEEEEEPP--HHHHHHHHHHTT--HHHHHHHHHHHHHHGGG-----EEEEE-HHHHHHHHTT-S-GGGT-SS---TTS--GGGGPSPPPPHHHHHH----SHHHHHHHHHHTT-S--HHHHHTTT-TT-SS-SS---BGGGTB-S---STTHHHHHHHHHHHHHHHHHHHH-BTTB-S----EEEEE-HHHHHSHHHHHHHHHHHHTT-TTEEEEEEE-SB-SSSBGGGT----GGGGG--TTS-EEEEEE--TTTTSTTTTSGGGTSS--GGGHHHHHHHTT----STT---HHHHHHIIIIIIHHHHHHHT-

Sequence (329 aa):
MVRSAAYDLVLNGYEIAGGSVRIFNKVLQEKIFEILNLNQNIVDKQFGFFLEAFNYGIPPHAGIAFGLDRFIMILTNSSSIRDSIAFPKNNSGIDLLTNAPSLVDFKQLDELAGHGSALLYSILYHVGYDYKIEDLKDFRKIDSVTPGHPEYDLKLGVEMATGPLGQGLAAAVGMALAESFLAAKYNQDKSKLIDHYTYVLCSDGDLQEGITQEALSFAGHFKLNKLIVLYDSNDVQLDSETELVTSENTASRSKRSDKPTLIEIKTIIGFGATKQGTSAVHGAPLMTDIATVKTNLAWDYQEEFYVPQEVLNHLQKEKIKQGQEQEKK

Foldseek 3Di:
DDDWAKDFDDDPNDGFKIKTWDDLALVVVVVVCVVVVPDPVCCCVPPVVVSVVSVVPDPTDMDMDGPVLVVVCVVVVHPDSQVRDPFDADPVRDGPCPCPPDPQDVVNVLQLLQFCLLVVLVVLVLLDQPDDLVLSVCACHPPGCRHSFQDDDVSSPRPHTDSPAQPQLLVLLVVLVVLVVCQVVDADPVDRPRDAAREDEHEPRNCPDPNNVVSQVVQQVVQSLRAEYEYAYAQEDQAWGVVVPDDDDPVVVADDRSTHHYDYDHDWQPPQFPQISYNVRTRDDSVPSVVSSCVSVVNPDPDPSDDDVVSSVCSVPPPNVVVVVVVVD